Protein AF-A0A8J5Q2A0-F1 (afdb_monomer)

Secondary structure (DSSP, 8-state):
-PPEEEEEEE---EEEE-TT--EEEEEEEEEEEEEEE-S--SSTT-EEEEE--S-EETTEE--GGGTT---EEEEE--SS----B--SS--EEEEEEEEES---SS-SGGGEEEEEEEE-PPB------S-HHHHHHHHHHHHHHHHHEESEE-S-SSSS-----HHHHHHHHHHHHHHB--HHHHHHHTTHHHH-

Radius of gyration: 18.2 Å; Cα contacts (8 Å, |Δi|>4): 380; chains: 1; bounding box: 47×37×44 Å

pLDDT: mean 93.4, std 7.62, range [51.47, 98.75]

Foldseek 3Di:
DFAKDQDDKAFFPDWAQAPVRWTKTFSVDFAKFWKKFQWQQDAAFQKKKKAFAADADNRHGDCVVQPPDRRMDMDGGRRDGPRMDIDDPDMAGHRMITIPRRPGPDDPSVGMIGGHIARPWAFPDADDDPDVVVNVVLVNLLRQQRQQRHLARAPGNHHPGSDNDVVVCVVCVVVSVNTTPCPVVVVVNVVVVVVD

Mean predicted aligned error: 4.2 Å

Solvent-accessible surface area (backbone atoms only — not comparable to full-atom values): 10928 Å² total; per-residue (Å²): 91,58,60,66,39,81,73,50,74,45,62,52,74,47,81,43,73,27,89,86,71,43,46,31,38,33,44,87,47,70,45,22,22,46,62,31,34,62,38,63,72,54,52,58,71,43,49,39,38,40,36,44,26,62,50,67,54,96,61,35,86,44,56,73,84,21,67,87,37,75,54,63,49,77,47,66,34,79,52,56,90,48,61,51,48,65,76,90,88,68,67,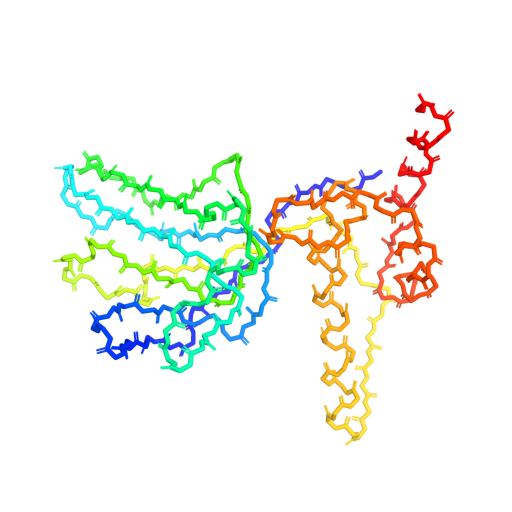36,24,24,21,33,36,36,52,44,64,82,84,50,91,68,62,62,67,86,34,41,32,39,36,34,37,22,36,67,58,53,70,59,62,87,79,83,65,94,51,64,66,59,40,50,50,51,54,50,52,52,44,54,48,45,36,19,35,55,93,44,55,29,76,42,51,48,39,78,64,56,41,67,45,66,66,58,46,67,71,41,46,78,57,46,62,60,47,23,57,45,62,52,44,52,60,52,55,61,50,53,78,74,75,107

Nearest PDB structures (foldseek):
  6gsz-assembly1_A  TM=9.741E-01  e=6.931E-21  Aspergillus terreus
  3w5n-assembly1_A  TM=9.576E-01  e=5.020E-17  Streptomyces avermitilis MA-4680 = NBRC 14893
  6i60-assembly1_A  TM=9.385E-01  e=2.178E-17  Dictyoglomus thermophilum H-6-12
  6i60-assembly2_B  TM=9.144E-01  e=1.616E-17  Dictyoglomus thermophilum H-6-12
  2qqk-assembly1_A  TM=4.924E-01  e=1.467E-01  Homo sapiens

InterPro domains:
  IPR008902 Alpha-L-rhamnosidase, concanavalin-like domain [PF05592] (17-117)
  IPR016007 Alpha-L-rhamnosidase [PTHR33307] (1-192)
  IPR035396 Alpha-L-rhamnosidase, six-hairpin glycosidase domain [PF17389] (124-192)

Organism: NCBI:txid96318

Structure (mmCIF, N/CA/C/O backbone):
data_AF-A0A8J5Q2A0-F1
#
_entry.id   AF-A0A8J5Q2A0-F1
#
loop_
_atom_site.group_PDB
_atom_site.id
_atom_site.type_symbol
_atom_site.label_atom_id
_atom_site.label_alt_id
_atom_site.label_comp_id
_atom_site.label_asym_id
_atom_site.label_entity_id
_atom_site.label_seq_id
_atom_site.pdbx_PDB_ins_code
_atom_site.Cartn_x
_atom_site.Cartn_y
_atom_site.Cartn_z
_atom_site.occupancy
_atom_site.B_iso_or_equiv
_atom_site.auth_seq_id
_atom_site.auth_comp_id
_atom_site.auth_asym_id
_atom_site.auth_atom_id
_atom_site.pdbx_PDB_model_num
ATOM 1 N N . MET A 1 1 ? 9.487 13.342 -15.793 1.00 82.19 1 MET A N 1
ATOM 2 C CA . MET A 1 1 ? 8.960 12.408 -14.794 1.00 82.19 1 MET A CA 1
ATOM 3 C C . MET A 1 1 ? 7.502 12.719 -14.513 1.00 82.19 1 MET A C 1
ATOM 5 O O . MET A 1 1 ? 7.153 13.863 -14.235 1.00 82.19 1 MET A O 1
ATOM 9 N N . GLU A 1 2 ? 6.666 11.701 -14.622 1.00 88.12 2 GLU A N 1
ATOM 10 C CA . GLU A 1 2 ? 5.256 11.688 -14.255 1.00 88.12 2 GLU A CA 1
ATOM 11 C C . GLU A 1 2 ? 5.148 11.799 -12.725 1.00 88.12 2 GLU A C 1
ATOM 13 O O . GLU A 1 2 ? 5.934 11.161 -12.025 1.00 88.12 2 GLU A O 1
ATOM 18 N N . PRO A 1 3 ? 4.233 12.599 -12.157 1.00 94.69 3 PRO A N 1
ATOM 19 C CA . PRO A 1 3 ? 4.116 12.720 -10.707 1.00 94.69 3 PRO A CA 1
ATOM 20 C C . PRO A 1 3 ? 3.569 11.433 -10.081 1.00 94.69 3 PRO A C 1
ATOM 22 O O . PRO A 1 3 ? 2.850 10.667 -10.724 1.00 94.69 3 PRO A O 1
ATOM 25 N N . VAL A 1 4 ? 3.848 11.230 -8.793 1.00 97.06 4 VAL A N 1
ATOM 26 C CA . VAL A 1 4 ? 3.128 10.229 -7.998 1.00 97.06 4 VAL A CA 1
ATOM 27 C C . VAL A 1 4 ? 1.677 10.675 -7.835 1.00 97.06 4 VAL A C 1
ATOM 29 O O . VAL A 1 4 ? 1.411 11.825 -7.477 1.00 97.06 4 VAL A O 1
ATOM 32 N N . ARG A 1 5 ? 0.735 9.766 -8.093 1.00 97.62 5 ARG A N 1
ATOM 33 C CA . ARG A 1 5 ? -0.706 10.007 -7.955 1.00 97.62 5 ARG A CA 1
ATOM 34 C C . ARG A 1 5 ? -1.392 8.841 -7.243 1.00 97.62 5 ARG A C 1
ATOM 36 O O . ARG A 1 5 ? -0.862 7.733 -7.272 1.00 97.62 5 ARG A O 1
ATOM 43 N N . PRO A 1 6 ? -2.566 9.062 -6.630 1.00 97.56 6 PRO A N 1
ATOM 44 C CA . PRO A 1 6 ? -3.493 7.983 -6.317 1.00 97.56 6 PRO A CA 1
ATOM 45 C C . PRO A 1 6 ? -4.093 7.461 -7.631 1.00 97.56 6 PRO A C 1
ATOM 47 O O . PRO A 1 6 ? -4.821 8.180 -8.313 1.00 97.56 6 PRO A O 1
ATOM 50 N N . ILE A 1 7 ? -3.737 6.235 -8.002 1.00 97.56 7 ILE A N 1
ATOM 51 C CA . ILE A 1 7 ? -4.021 5.645 -9.318 1.00 97.56 7 ILE A CA 1
ATOM 52 C C . ILE A 1 7 ? -5.335 4.870 -9.310 1.00 97.56 7 ILE A C 1
ATOM 54 O O . ILE A 1 7 ? -6.154 5.020 -10.211 1.00 97.56 7 ILE A O 1
ATOM 58 N N . GLU A 1 8 ? -5.552 4.045 -8.288 1.00 97.44 8 GLU A N 1
ATOM 59 C CA . GLU A 1 8 ? -6.770 3.248 -8.148 1.00 97.44 8 GLU A CA 1
ATOM 60 C C . GLU A 1 8 ? -7.093 2.973 -6.678 1.00 97.44 8 GLU A C 1
ATOM 62 O O . GLU A 1 8 ? -6.250 3.131 -5.792 1.00 97.44 8 GLU A O 1
ATOM 67 N N . THR A 1 9 ? -8.328 2.550 -6.422 1.00 98.31 9 THR A N 1
ATOM 68 C CA . THR A 1 9 ? -8.796 2.128 -5.100 1.00 98.31 9 THR A CA 1
ATOM 69 C C . THR A 1 9 ? -9.117 0.641 -5.112 1.00 98.31 9 THR A C 1
ATOM 71 O O . THR A 1 9 ? -9.780 0.169 -6.033 1.00 98.31 9 THR A O 1
ATOM 74 N N . ILE A 1 10 ? -8.693 -0.080 -4.076 1.00 98.44 10 ILE A N 1
ATOM 75 C CA . ILE A 1 10 ? -8.980 -1.503 -3.887 1.00 98.44 10 ILE A CA 1
ATOM 76 C C . ILE A 1 10 ? -9.884 -1.666 -2.668 1.00 98.44 10 ILE A C 1
ATOM 78 O O . ILE A 1 10 ? -9.510 -1.313 -1.544 1.00 98.44 10 ILE A O 1
ATOM 82 N N . ASP A 1 11 ? -11.069 -2.222 -2.905 1.00 98.31 11 ASP A N 1
ATOM 83 C CA . ASP A 1 11 ? -11.969 -2.651 -1.844 1.00 98.31 11 ASP A CA 1
ATOM 84 C C . ASP A 1 11 ? -11.446 -3.930 -1.175 1.00 98.31 11 ASP A C 1
ATOM 86 O O . ASP A 1 11 ? -10.833 -4.780 -1.831 1.00 98.31 11 ASP A O 1
ATOM 90 N N . PRO A 1 12 ? -11.661 -4.087 0.137 1.00 98.06 12 PRO A N 1
ATOM 91 C CA . PRO A 1 12 ? -11.201 -5.265 0.848 1.00 98.06 12 PRO A CA 1
ATOM 92 C C . PRO A 1 12 ? -11.958 -6.522 0.412 1.00 98.06 12 PRO A C 1
ATOM 94 O O . PRO A 1 12 ? -13.156 -6.486 0.140 1.00 98.06 12 PRO A O 1
ATOM 97 N N . VAL A 1 13 ? -11.262 -7.661 0.390 1.00 98.12 13 VAL A N 1
ATOM 98 C CA . VAL A 1 13 ? -11.843 -8.940 -0.050 1.00 98.12 13 VAL A CA 1
ATOM 99 C C . VAL A 1 13 ? -12.379 -9.774 1.110 1.00 98.12 13 VAL A C 1
ATOM 101 O O . VAL A 1 13 ? -13.286 -10.579 0.913 1.00 98.12 13 VAL A O 1
ATOM 104 N N . GLN A 1 14 ? -11.831 -9.604 2.317 1.00 97.50 14 GLN A N 1
ATOM 105 C CA . GLN A 1 14 ? -12.302 -10.300 3.517 1.00 97.50 14 GLN A CA 1
ATOM 106 C C . GLN A 1 14 ? -11.851 -9.612 4.811 1.00 97.50 14 GLN A C 1
ATOM 108 O O . GLN A 1 14 ? -10.813 -8.944 4.857 1.00 97.50 14 GLN A O 1
ATOM 113 N N . LEU A 1 15 ? -12.612 -9.859 5.881 1.00 97.94 15 LEU A N 1
ATOM 114 C CA . LEU A 1 15 ? -12.218 -9.584 7.259 1.00 97.94 15 LEU A CA 1
ATOM 115 C C . LEU A 1 15 ? -11.739 -10.880 7.919 1.00 97.94 15 LEU A C 1
ATOM 117 O O . LEU A 1 15 ? -12.467 -11.869 7.969 1.00 97.94 15 LEU A O 1
ATOM 121 N N . ILE A 1 16 ? -10.527 -10.855 8.456 1.00 97.94 16 ILE A N 1
ATOM 122 C CA . ILE A 1 16 ? -9.895 -11.955 9.179 1.00 97.94 16 ILE A CA 1
ATOM 123 C C . ILE A 1 16 ? -9.907 -11.620 10.670 1.00 97.94 16 ILE A C 1
ATOM 125 O O . ILE A 1 16 ? -9.573 -10.504 11.076 1.00 97.94 16 ILE A O 1
ATOM 129 N N . THR A 1 17 ? -10.262 -12.601 11.496 1.00 97.56 17 THR A N 1
ATOM 130 C CA . THR A 1 17 ? -10.004 -12.565 12.938 1.00 97.56 17 THR A CA 1
ATOM 131 C C . THR A 1 17 ? -8.762 -13.398 13.225 1.00 97.56 17 THR A C 1
ATOM 133 O O . THR A 1 17 ? -8.752 -14.597 12.950 1.00 97.56 17 THR A O 1
ATOM 136 N N . THR A 1 18 ? -7.703 -12.765 13.732 1.00 97.69 18 THR A N 1
ATOM 137 C CA . THR A 1 18 ? -6.449 -13.461 14.060 1.00 97.69 18 THR A CA 1
ATOM 138 C C . THR A 1 18 ? -6.617 -14.353 15.298 1.00 97.69 18 THR A C 1
ATOM 140 O O . THR A 1 18 ? -7.564 -14.156 16.070 1.00 97.69 18 THR A O 1
ATOM 143 N N . PRO A 1 19 ? -5.702 -15.309 15.550 1.00 97.75 19 PRO A N 1
ATOM 144 C CA . PRO A 1 19 ? -5.702 -16.100 16.786 1.00 97.75 19 PRO A CA 1
ATO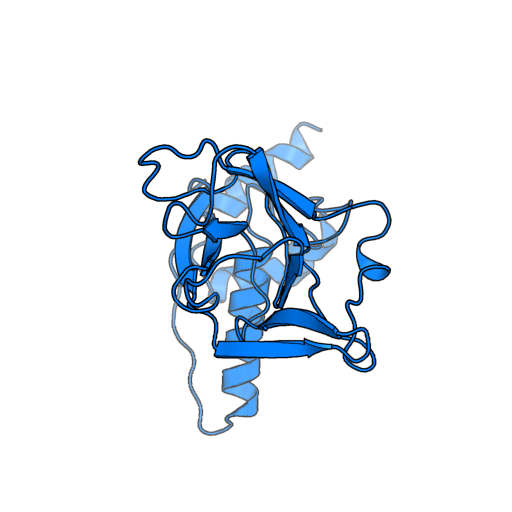M 145 C C . PRO A 1 19 ? -5.712 -15.257 18.075 1.00 97.75 19 PRO A C 1
ATOM 147 O O . PRO A 1 19 ? -6.350 -15.632 19.058 1.00 97.75 19 PRO A O 1
ATOM 150 N N . SER A 1 20 ? -5.069 -14.089 18.063 1.00 96.50 20 SER A N 1
ATOM 151 C CA . SER A 1 20 ? -5.065 -13.093 19.144 1.00 96.50 20 SER A CA 1
ATOM 152 C C . SER A 1 20 ? -6.288 -12.162 19.149 1.00 96.50 20 SER A C 1
ATOM 154 O O . SER A 1 20 ? -6.304 -11.150 19.856 1.00 96.50 20 SER A O 1
ATOM 156 N N . ASN A 1 21 ? -7.338 -12.519 18.401 1.00 96.44 21 ASN A N 1
ATOM 157 C CA . ASN A 1 21 ? -8.614 -11.812 18.298 1.00 96.44 21 ASN A CA 1
ATOM 158 C C . ASN A 1 21 ? -8.483 -10.378 17.749 1.00 96.44 21 ASN A C 1
ATOM 160 O O . ASN A 1 21 ? -9.205 -9.466 18.165 1.00 96.44 21 ASN A O 1
ATOM 164 N N . LYS A 1 22 ? -7.546 -10.161 16.819 1.00 96.81 22 LYS A N 1
ATOM 165 C CA . LYS A 1 22 ? -7.395 -8.893 16.092 1.00 96.81 22 LYS A CA 1
ATOM 166 C C . LYS A 1 22 ? -8.188 -8.906 14.795 1.00 96.81 22 LYS A C 1
ATOM 168 O O . LYS A 1 22 ? -8.345 -9.948 14.166 1.00 96.81 22 LYS A O 1
ATOM 173 N N . LYS A 1 23 ? -8.685 -7.733 14.396 1.00 97.19 23 LYS A N 1
ATOM 174 C CA . LYS A 1 23 ? -9.374 -7.522 13.118 1.00 97.19 23 LYS A CA 1
ATOM 175 C C . LYS A 1 23 ? -8.344 -7.164 12.053 1.00 97.19 23 LYS A C 1
ATOM 177 O O . LYS A 1 23 ? -7.667 -6.146 12.180 1.00 97.19 23 LYS A O 1
ATOM 182 N N . VAL A 1 24 ? -8.236 -7.986 11.016 1.00 98.44 24 VAL A N 1
ATOM 183 C CA . VAL A 1 24 ? -7.311 -7.781 9.899 1.00 98.44 24 VAL A CA 1
ATOM 184 C C . VAL A 1 24 ? -8.086 -7.780 8.594 1.00 98.44 24 VAL A C 1
ATOM 186 O O . VAL A 1 24 ? -8.749 -8.750 8.247 1.00 98.44 24 VAL A O 1
ATOM 189 N N . VAL A 1 25 ? -7.988 -6.685 7.861 1.00 98.56 25 VAL A N 1
ATOM 190 C CA . VAL A 1 25 ? -8.555 -6.533 6.526 1.00 98.56 25 VAL A CA 1
ATOM 191 C C . VAL A 1 25 ? -7.550 -7.066 5.508 1.00 98.56 25 VAL A C 1
ATOM 193 O O . VAL A 1 25 ? -6.383 -6.685 5.553 1.00 98.56 25 VAL A O 1
ATOM 196 N N . ASP A 1 26 ? -7.978 -7.947 4.605 1.00 98.69 26 ASP A N 1
ATOM 197 C CA . ASP A 1 26 ? -7.181 -8.413 3.460 1.00 98.69 26 ASP A CA 1
ATOM 198 C C . ASP A 1 26 ? -7.678 -7.715 2.190 1.00 98.69 26 ASP A C 1
ATOM 200 O O . ASP A 1 26 ? -8.865 -7.789 1.869 1.00 98.69 26 ASP A O 1
ATOM 204 N N . PHE A 1 27 ? -6.780 -7.056 1.455 1.00 98.62 27 PHE A N 1
ATOM 205 C CA . PHE A 1 27 ? -7.092 -6.415 0.169 1.00 98.62 27 PHE A CA 1
ATOM 206 C C . PHE A 1 27 ? -6.886 -7.347 -1.035 1.00 98.62 27 PHE A C 1
ATOM 208 O O . PHE A 1 27 ? -7.110 -6.958 -2.176 1.00 98.62 27 PHE A O 1
ATOM 215 N N . GLY A 1 28 ? -6.423 -8.581 -0.818 1.00 98.06 28 GLY A N 1
ATOM 216 C CA . GLY A 1 28 ? -6.208 -9.585 -1.865 1.00 98.06 28 GLY A CA 1
ATOM 217 C C . GLY A 1 28 ? -4.961 -9.359 -2.730 1.00 98.06 28 GLY A C 1
ATOM 218 O O . GLY A 1 28 ? -4.529 -10.282 -3.421 1.00 98.06 28 GLY A O 1
ATOM 219 N N . GLN A 1 29 ? -4.340 -8.180 -2.650 1.00 98.31 29 GLN A N 1
ATOM 220 C CA . GLN A 1 29 ? -3.166 -7.776 -3.421 1.00 98.31 29 GLN A CA 1
ATOM 221 C C . GLN A 1 29 ? -2.147 -7.087 -2.507 1.00 98.31 29 GLN A C 1
ATOM 223 O O . GLN A 1 29 ? -2.514 -6.216 -1.725 1.00 98.31 29 GLN A O 1
ATOM 228 N N . ASN A 1 30 ? -0.865 -7.457 -2.621 1.00 98.50 30 ASN A N 1
ATOM 229 C CA . ASN A 1 30 ? 0.213 -6.665 -2.021 1.00 98.50 30 ASN A CA 1
ATOM 230 C C . ASN A 1 30 ? 0.434 -5.419 -2.884 1.00 98.50 30 ASN A C 1
ATOM 232 O O . ASN A 1 30 ? 0.769 -5.542 -4.066 1.00 98.50 30 ASN A O 1
ATOM 236 N N . LEU A 1 31 ? 0.182 -4.248 -2.318 1.00 98.62 31 LEU A N 1
ATOM 237 C CA . LEU A 1 31 ? 0.120 -2.965 -3.006 1.00 98.62 31 LEU A CA 1
ATOM 238 C C . LEU A 1 31 ? 0.979 -1.926 -2.286 1.00 98.62 31 LEU A C 1
ATOM 240 O O . LEU A 1 31 ? 1.465 -2.161 -1.182 1.00 98.62 31 LEU A O 1
ATOM 244 N N . VAL A 1 32 ? 1.149 -0.766 -2.917 1.00 98.75 32 VAL A N 1
ATOM 245 C CA . VAL A 1 32 ? 1.857 0.375 -2.333 1.00 98.75 32 VAL A CA 1
ATOM 246 C C . VAL A 1 32 ? 0.953 1.591 -2.355 1.00 98.75 32 VAL A C 1
ATOM 248 O O . VAL A 1 32 ? 0.339 1.892 -3.378 1.00 98.75 32 VAL A O 1
ATOM 251 N N . GLY A 1 33 ? 0.862 2.272 -1.219 1.00 98.56 33 GLY A N 1
ATOM 252 C CA . GLY A 1 33 ? 0.012 3.438 -1.035 1.00 98.56 33 GLY A CA 1
ATOM 253 C C . GLY A 1 33 ? -0.443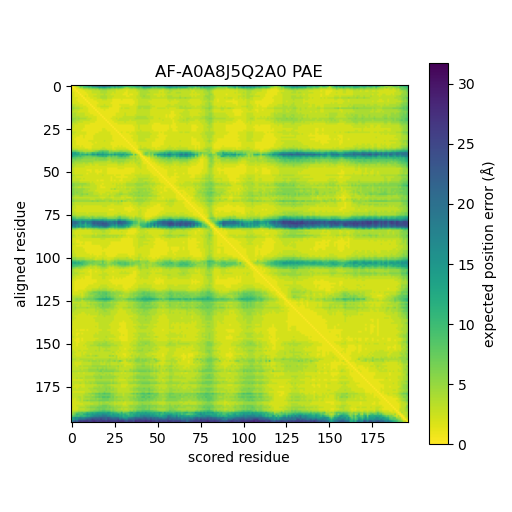 3.545 0.410 1.00 98.56 33 GLY A C 1
ATOM 254 O O . GLY A 1 33 ? 0.375 3.417 1.316 1.00 98.56 33 GLY A O 1
ATOM 255 N N . TYR A 1 34 ? -1.724 3.784 0.649 1.00 98.75 34 TYR A N 1
ATOM 256 C CA . TYR A 1 34 ? -2.249 3.960 2.003 1.00 98.75 34 TYR A CA 1
ATOM 257 C C . TYR A 1 34 ? -3.691 3.482 2.120 1.00 98.75 34 TYR A C 1
ATOM 259 O O . TYR A 1 34 ? -4.356 3.187 1.129 1.00 98.75 34 TYR A O 1
ATOM 267 N N . VAL A 1 35 ? -4.187 3.410 3.349 1.00 98.44 35 VAL A N 1
ATOM 268 C CA . VAL A 1 35 ? -5.596 3.136 3.623 1.00 98.44 35 VAL A CA 1
ATOM 269 C C . VAL A 1 35 ? -6.382 4.446 3.700 1.00 98.44 35 VAL A C 1
ATOM 271 O O . VAL A 1 35 ? -5.957 5.398 4.351 1.00 98.44 35 VAL A O 1
ATOM 274 N N . ARG A 1 36 ? -7.559 4.471 3.066 1.00 97.25 36 ARG A N 1
ATOM 275 C CA . ARG A 1 36 ? -8.581 5.509 3.240 1.00 97.25 36 ARG A CA 1
ATOM 276 C C . ARG A 1 36 ? -9.746 4.953 4.051 1.00 97.25 36 ARG A C 1
ATOM 278 O O . ARG A 1 36 ? -10.314 3.912 3.716 1.00 97.25 36 ARG A O 1
ATOM 285 N N . LEU A 1 37 ? -10.152 5.710 5.060 1.00 94.31 37 LEU A N 1
ATOM 286 C CA . LEU A 1 37 ? -11.427 5.551 5.747 1.00 94.31 37 LEU A CA 1
ATOM 287 C C . LEU A 1 37 ? -12.483 6.355 4.979 1.00 94.31 37 LEU A C 1
ATOM 289 O O . LEU A 1 37 ? -12.340 7.562 4.798 1.00 94.31 37 LEU A O 1
ATOM 293 N N . LYS A 1 38 ? -13.521 5.687 4.472 1.00 90.38 38 LYS A N 1
ATOM 294 C CA . LYS A 1 38 ? -14.486 6.237 3.497 1.00 90.38 38 LYS A CA 1
ATOM 295 C C . LYS A 1 38 ? -15.523 7.200 4.087 1.00 90.38 38 LYS A C 1
ATOM 297 O O . LYS A 1 38 ? -16.367 7.675 3.337 1.00 90.38 38 LYS A O 1
ATOM 302 N N . ARG A 1 39 ? -15.543 7.371 5.407 1.00 83.12 39 ARG A N 1
ATOM 303 C CA . ARG A 1 39 ? -16.529 8.153 6.169 1.00 83.12 39 ARG A CA 1
ATOM 304 C C . ARG A 1 39 ? -15.971 8.503 7.538 1.00 83.12 39 ARG A C 1
ATOM 306 O O . ARG A 1 39 ? -14.948 7.939 7.920 1.00 83.12 39 ARG A O 1
ATOM 313 N N . ASP A 1 40 ? -16.640 9.398 8.259 1.00 76.88 40 ASP A N 1
ATOM 314 C CA . ASP A 1 40 ? -16.443 9.490 9.703 1.00 76.88 40 ASP A CA 1
ATOM 315 C C . ASP A 1 40 ? -16.903 8.169 10.312 1.00 76.88 40 ASP A C 1
ATOM 317 O O . ASP A 1 40 ? -17.966 7.632 9.975 1.00 76.88 40 ASP A O 1
ATOM 321 N N . ILE A 1 41 ? -16.035 7.603 11.129 1.00 77.44 41 ILE A N 1
ATOM 322 C CA . ILE A 1 41 ? -16.171 6.237 11.598 1.00 77.44 41 ILE A CA 1
ATOM 323 C C . ILE A 1 41 ? -16.558 6.178 13.063 1.00 77.44 41 ILE A C 1
ATOM 325 O O . ILE A 1 41 ? -16.955 5.095 13.463 1.00 77.44 41 ILE A O 1
ATOM 329 N N . GLY A 1 42 ? -16.509 7.269 13.841 1.00 79.25 42 GLY A N 1
ATOM 330 C CA . GLY A 1 42 ? -16.723 7.211 15.291 1.00 79.25 42 GLY A CA 1
ATOM 331 C C . GLY A 1 42 ? -17.063 8.542 15.961 1.00 79.25 42 GLY A C 1
ATOM 332 O O . GLY A 1 42 ? -17.321 9.555 15.321 1.00 79.25 42 GLY A O 1
ATOM 333 N N . GLN A 1 43 ? -17.110 8.531 17.291 1.00 85.06 43 GLN A N 1
ATOM 334 C CA . GLN A 1 43 ? -17.342 9.733 18.085 1.00 85.06 43 GLN A CA 1
ATOM 335 C C . GLN A 1 43 ? -16.044 10.511 18.279 1.00 85.06 43 GLN A C 1
ATOM 337 O O . GLN A 1 43 ? -14.947 9.960 18.241 1.00 85.06 43 GLN A O 1
ATOM 342 N N . LYS A 1 44 ? -16.162 11.812 18.561 1.00 88.06 44 LYS A N 1
ATOM 343 C CA . LYS A 1 44 ? -15.004 12.654 18.861 1.00 88.06 44 LYS A CA 1
ATOM 344 C C . LYS A 1 44 ? -14.130 12.031 19.957 1.00 88.06 44 LYS A C 1
ATOM 346 O O . LYS A 1 44 ? -14.586 11.854 21.083 1.00 88.06 44 LYS A O 1
ATOM 351 N N . GLY A 1 45 ? -12.857 11.804 19.643 1.00 88.25 45 GLY A N 1
ATOM 352 C CA . GLY A 1 45 ? -11.871 11.213 20.547 1.00 88.25 45 GLY A CA 1
ATOM 353 C C . GLY A 1 45 ? -11.669 9.706 20.377 1.00 88.25 45 GLY A C 1
ATOM 354 O O . GLY A 1 45 ? -10.679 9.194 20.902 1.00 88.25 45 GLY A O 1
ATOM 355 N N . ASP A 1 46 ? -12.527 9.011 19.623 1.00 88.81 46 ASP A N 1
ATOM 356 C CA . ASP A 1 46 ? -12.287 7.615 19.258 1.00 88.81 46 ASP A CA 1
ATOM 357 C C . ASP A 1 46 ? -11.008 7.515 18.425 1.00 88.81 46 ASP A C 1
ATOM 359 O O . ASP A 1 46 ? -10.797 8.279 17.479 1.00 88.81 46 ASP A O 1
ATOM 363 N N . LYS A 1 47 ? -10.140 6.570 18.787 1.00 92.25 47 LYS A N 1
ATOM 364 C CA . LYS A 1 47 ? -8.849 6.363 18.134 1.00 92.25 47 LYS A CA 1
ATOM 365 C C . LYS A 1 47 ? -8.853 5.050 17.367 1.00 92.25 47 LYS A C 1
ATOM 367 O O . LYS A 1 47 ? -9.051 3.993 17.962 1.00 92.25 47 LYS A O 1
ATOM 372 N N . VAL A 1 48 ? -8.534 5.125 16.080 1.00 94.00 48 VAL A N 1
ATOM 373 C CA . VAL A 1 48 ? -8.285 3.967 15.222 1.00 94.00 48 VAL A CA 1
ATOM 374 C C . VAL A 1 48 ? -6.811 3.912 14.857 1.00 94.00 48 VAL A C 1
ATOM 376 O O . VAL A 1 48 ? -6.218 4.908 14.444 1.00 94.00 48 VAL A O 1
ATOM 379 N N . THR A 1 49 ? -6.219 2.731 15.014 1.00 97.25 49 THR A N 1
ATOM 380 C CA . THR A 1 49 ? -4.826 2.464 14.646 1.00 97.25 49 THR A CA 1
ATOM 381 C C . THR A 1 49 ? -4.795 1.445 13.515 1.00 97.25 49 THR A C 1
ATOM 383 O O . THR A 1 49 ? -5.367 0.359 13.638 1.00 97.25 49 THR A O 1
ATOM 386 N N . LEU A 1 50 ? -4.104 1.795 12.432 1.00 98.19 50 LEU A N 1
ATOM 387 C CA . LEU A 1 50 ? -3.971 1.009 11.209 1.00 98.19 50 LEU A CA 1
ATOM 388 C C . LEU A 1 50 ? -2.523 0.533 11.075 1.00 98.19 50 LEU A C 1
ATOM 390 O O . LEU A 1 50 ? -1.618 1.363 11.025 1.00 98.19 50 LEU A O 1
ATOM 394 N N . ARG A 1 51 ? -2.284 -0.783 11.019 1.00 98.50 51 ARG A N 1
ATOM 395 C CA . ARG A 1 51 ? -0.938 -1.363 10.814 1.00 98.50 51 ARG A CA 1
ATOM 396 C C . ARG A 1 51 ? -0.866 -2.170 9.528 1.00 98.50 51 ARG A C 1
ATOM 398 O O . ARG A 1 51 ? -1.751 -2.988 9.283 1.00 98.50 51 ARG A O 1
ATOM 405 N N . HIS A 1 52 ? 0.213 -2.000 8.768 1.00 98.56 52 HIS A N 1
ATOM 406 C CA . HIS A 1 52 ? 0.278 -2.396 7.358 1.00 98.56 52 HIS A CA 1
ATOM 407 C C . HIS A 1 52 ? 1.357 -3.463 7.067 1.00 98.56 52 HIS A C 1
ATOM 409 O O . HIS A 1 52 ? 2.451 -3.118 6.621 1.00 98.56 52 HIS A O 1
ATOM 415 N N . PRO A 1 53 ? 1.117 -4.768 7.307 1.00 97.62 53 PRO A N 1
ATOM 416 C CA . PRO A 1 53 ? 2.051 -5.817 6.891 1.00 97.62 53 PRO A CA 1
ATOM 417 C C . PRO A 1 53 ? 1.847 -6.267 5.429 1.00 97.62 53 PRO A C 1
ATOM 419 O O . PRO A 1 53 ? 0.748 -6.245 4.862 1.00 97.62 53 PRO A O 1
ATOM 422 N N . GLU A 1 54 ? 2.898 -6.839 4.847 1.00 98.00 54 GLU A N 1
ATOM 423 C CA . GLU A 1 54 ? 2.799 -7.550 3.566 1.00 98.00 54 GLU A CA 1
ATOM 424 C C . GLU A 1 54 ? 2.211 -8.960 3.707 1.00 98.00 54 GLU A C 1
ATOM 426 O O . GLU A 1 54 ? 1.537 -9.449 2.801 1.00 98.00 54 GLU A O 1
ATOM 431 N N . VAL A 1 55 ? 2.478 -9.637 4.829 1.00 97.31 55 VAL A N 1
ATOM 432 C CA . VAL A 1 55 ? 2.139 -11.053 5.028 1.00 97.31 55 VAL A CA 1
ATOM 433 C C . VAL A 1 55 ? 1.631 -11.329 6.440 1.00 97.31 55 VAL A C 1
ATOM 435 O O . VAL A 1 55 ? 1.960 -10.614 7.390 1.00 97.31 55 VAL A O 1
ATOM 438 N N . LEU A 1 56 ? 0.874 -12.416 6.569 1.00 97.19 56 LEU A N 1
ATOM 439 C CA . LEU A 1 56 ? 0.550 -13.032 7.851 1.00 97.19 56 LEU A CA 1
ATOM 440 C C . LEU A 1 56 ? 1.439 -14.267 8.066 1.00 97.19 56 LEU A C 1
ATOM 442 O O . LEU A 1 56 ? 1.736 -14.990 7.114 1.00 97.19 56 LEU A O 1
ATOM 446 N N . GLU A 1 57 ? 1.858 -14.510 9.303 1.00 96.25 57 GLU A N 1
ATOM 447 C CA . GLU A 1 57 ? 2.603 -15.702 9.732 1.00 96.25 57 GLU A CA 1
ATOM 448 C C . GLU A 1 57 ? 1.799 -16.357 10.856 1.00 96.25 57 GLU A C 1
ATOM 450 O O . GLU A 1 57 ? 1.427 -15.688 11.816 1.00 96.25 57 GLU A O 1
ATOM 455 N N . ASP A 1 58 ? 1.421 -17.625 10.679 1.00 95.31 58 ASP A N 1
ATOM 456 C CA . ASP A 1 58 ? 0.529 -18.355 11.596 1.00 95.31 58 ASP A CA 1
ATOM 457 C C . ASP A 1 58 ? -0.800 -17.629 11.907 1.00 95.31 58 ASP A C 1
ATOM 459 O O . ASP A 1 58 ? -1.375 -17.757 12.985 1.00 95.31 58 ASP A O 1
ATOM 463 N N . GLY A 1 59 ? -1.309 -16.863 10.934 1.00 93.56 59 GLY A N 1
ATOM 464 C CA . GLY A 1 59 ? -2.544 -16.081 11.063 1.00 93.56 59 GLY A CA 1
ATOM 465 C C . GLY A 1 59 ? -2.382 -14.742 11.792 1.00 93.56 59 GLY A C 1
ATOM 466 O O . GLY A 1 59 ? -3.376 -14.043 11.974 1.00 93.56 59 GLY A O 1
ATOM 467 N N . GLU A 1 60 ? -1.159 -14.367 12.171 1.00 96.50 60 GLU A N 1
ATOM 468 C CA . GLU A 1 60 ? -0.833 -13.112 12.852 1.00 96.50 60 GLU A CA 1
ATOM 469 C C . GLU A 1 60 ? -0.044 -12.145 11.962 1.00 96.50 60 GLU A C 1
ATOM 471 O O . GLU A 1 60 ? 0.564 -12.528 10.961 1.00 96.50 60 GLU A O 1
ATOM 476 N N . LEU A 1 61 ? -0.032 -10.867 12.347 1.00 95.38 61 LEU A N 1
ATOM 477 C CA . LEU A 1 61 ? 0.758 -9.823 11.695 1.00 95.38 61 LEU A CA 1
ATOM 478 C C . LEU A 1 61 ? 2.257 -10.161 11.677 1.00 95.38 61 LEU A C 1
ATOM 480 O O . LEU A 1 61 ? 2.891 -10.267 12.730 1.00 95.38 61 LEU A O 1
ATOM 484 N N . ARG A 1 62 ? 2.876 -10.173 10.492 1.00 95.25 62 ARG A N 1
ATOM 485 C CA . ARG A 1 62 ? 4.333 -10.299 10.373 1.00 95.25 62 ARG A CA 1
ATOM 486 C C . ARG A 1 62 ? 5.007 -8.946 10.131 1.00 95.25 62 ARG A C 1
ATOM 488 O O . ARG A 1 62 ? 5.274 -8.568 8.995 1.00 95.25 62 ARG A O 1
ATOM 495 N N . LEU A 1 63 ? 5.333 -8.235 11.212 1.00 92.56 63 LEU A N 1
ATOM 496 C CA . LEU A 1 63 ? 5.951 -6.897 11.142 1.00 92.56 63 LEU A CA 1
ATOM 497 C C . LEU A 1 63 ? 7.484 -6.903 11.204 1.00 92.56 63 LEU A C 1
ATOM 499 O O . LEU A 1 63 ? 8.117 -5.954 10.758 1.00 92.56 63 LEU A O 1
ATOM 503 N N . ARG A 1 64 ? 8.112 -7.980 11.701 1.00 93.19 64 ARG A N 1
ATOM 504 C CA . ARG A 1 64 ? 9.582 -8.076 11.822 1.00 93.19 64 ARG A CA 1
ATOM 505 C C . ARG A 1 64 ? 10.349 -7.708 10.531 1.00 93.19 64 ARG A C 1
ATOM 507 O O . ARG A 1 64 ? 11.382 -7.051 10.653 1.00 93.19 64 ARG A O 1
ATOM 514 N N . PRO A 1 65 ? 9.910 -8.100 9.314 1.00 94.44 65 PRO A N 1
ATOM 515 C CA . PRO A 1 65 ? 10.601 -7.730 8.074 1.00 94.44 65 PRO A CA 1
ATOM 516 C C . PRO A 1 65 ? 10.637 -6.223 7.773 1.00 94.44 65 PRO A C 1
ATOM 518 O O . PRO A 1 65 ? 11.477 -5.797 6.986 1.00 94.44 65 PRO A O 1
ATOM 521 N N . LEU A 1 66 ? 9.780 -5.416 8.412 1.00 92.69 66 LEU A N 1
ATOM 522 C CA . LEU A 1 66 ? 9.776 -3.954 8.279 1.00 92.69 66 LEU A CA 1
ATOM 523 C C . LEU A 1 66 ? 10.956 -3.280 9.007 1.00 92.69 66 LEU A C 1
ATOM 525 O O . LEU A 1 66 ? 11.188 -2.084 8.830 1.00 92.69 66 LEU A O 1
ATOM 529 N N . ARG A 1 67 ? 11.719 -4.050 9.800 1.00 95.81 67 ARG A N 1
ATOM 530 C CA . ARG A 1 67 ? 12.829 -3.596 10.653 1.00 95.81 67 ARG A CA 1
ATOM 531 C C . ARG A 1 67 ? 12.369 -2.482 11.602 1.00 95.81 67 ARG A C 1
ATOM 533 O O . ARG A 1 67 ? 11.557 -2.770 12.475 1.00 95.81 67 ARG A O 1
ATOM 540 N N . ILE A 1 68 ? 12.884 -1.255 11.476 1.00 94.75 68 ILE A N 1
ATOM 541 C CA . ILE A 1 68 ? 12.493 -0.126 12.343 1.00 94.75 68 ILE A CA 1
ATOM 542 C C . ILE A 1 68 ? 11.334 0.706 11.774 1.00 94.75 68 ILE A C 1
ATOM 544 O O . ILE A 1 68 ? 10.905 1.660 12.416 1.00 94.75 68 ILE A O 1
ATOM 548 N N . CYS A 1 69 ? 10.823 0.379 10.581 1.00 94.50 69 CYS A N 1
ATOM 549 C CA . CYS A 1 69 ? 9.643 1.045 10.039 1.00 94.50 69 CYS A CA 1
ATOM 550 C C . CYS A 1 69 ? 8.387 0.552 10.770 1.00 94.50 69 CYS A C 1
ATOM 552 O O . CYS A 1 69 ? 8.047 -0.628 10.706 1.00 94.50 69 CYS A O 1
ATOM 554 N N . GLU A 1 70 ? 7.686 1.460 11.451 1.00 96.31 70 GLU A N 1
ATOM 555 C CA . GLU A 1 70 ? 6.470 1.119 12.200 1.00 96.31 70 GLU A CA 1
ATOM 556 C C . GLU A 1 70 ? 5.266 0.822 11.294 1.00 96.31 70 GLU A C 1
ATOM 558 O O . GLU A 1 70 ? 4.370 0.082 11.703 1.00 96.31 70 GLU A O 1
ATOM 563 N N . ALA A 1 71 ? 5.227 1.416 10.092 1.00 97.38 71 ALA A N 1
ATOM 564 C CA . ALA A 1 71 ? 4.134 1.314 9.114 1.00 97.38 71 ALA A CA 1
ATOM 565 C C . ALA A 1 71 ? 2.731 1.411 9.751 1.00 97.38 71 ALA A C 1
ATOM 567 O O . ALA A 1 71 ? 1.829 0.613 9.467 1.00 97.38 71 ALA A O 1
ATOM 568 N N . THR A 1 72 ? 2.578 2.362 10.675 1.00 98.44 72 THR A N 1
ATOM 569 C CA . THR A 1 72 ? 1.388 2.535 11.506 1.00 98.44 72 THR A CA 1
ATOM 570 C C . THR A 1 72 ? 0.830 3.938 11.329 1.00 98.44 72 THR A C 1
ATOM 572 O O . THR A 1 72 ? 1.561 4.911 11.497 1.00 98.44 72 THR A O 1
ATOM 575 N N . ASP A 1 73 ? -0.470 4.025 11.057 1.00 98.25 73 ASP A N 1
ATOM 576 C CA . ASP A 1 73 ? -1.198 5.289 11.039 1.00 98.25 73 ASP A CA 1
ATOM 577 C C . ASP A 1 73 ? -2.196 5.333 12.196 1.00 98.25 73 ASP A C 1
ATOM 579 O O . ASP A 1 73 ? -2.823 4.329 12.548 1.00 98.25 73 ASP A O 1
ATOM 583 N N . GLU A 1 74 ? -2.355 6.511 12.791 1.00 96.12 74 GLU A N 1
ATOM 584 C CA . GLU A 1 74 ? -3.296 6.740 13.880 1.00 96.12 74 GLU A CA 1
ATOM 585 C C . GLU A 1 74 ? -4.250 7.869 13.510 1.00 96.12 74 GLU A C 1
ATOM 587 O O . GLU A 1 74 ? -3.832 8.990 13.219 1.00 96.12 74 GLU A O 1
ATOM 592 N N . TYR A 1 75 ? -5.543 7.568 13.554 1.00 92.62 75 TYR A N 1
ATOM 593 C CA . TYR A 1 75 ? -6.606 8.533 13.333 1.00 92.62 75 TYR A CA 1
ATOM 594 C C . TYR A 1 75 ? -7.398 8.725 14.623 1.00 92.62 75 TYR A C 1
ATOM 596 O O . TYR A 1 75 ? -7.825 7.756 15.250 1.00 92.62 75 TYR A O 1
ATOM 604 N N . VAL A 1 76 ? -7.585 9.983 15.018 1.00 91.25 76 VAL A N 1
ATOM 605 C CA . VAL A 1 76 ? -8.465 10.367 16.124 1.00 91.25 76 VAL A CA 1
ATOM 606 C C . VAL A 1 76 ? -9.669 11.069 15.519 1.00 91.25 76 VAL A C 1
ATOM 608 O O . VAL A 1 76 ? -9.517 12.120 14.893 1.00 91.25 76 VAL A O 1
ATOM 611 N N . CYS A 1 77 ? -10.848 10.487 15.705 1.00 86.69 77 CYS A N 1
ATOM 612 C CA . CYS A 1 77 ? -12.094 11.011 15.169 1.00 86.69 77 CYS A CA 1
ATOM 613 C C . CYS A 1 77 ? -12.368 12.388 15.785 1.00 86.69 77 CYS A C 1
ATOM 615 O O . CYS A 1 77 ? -12.221 12.592 16.996 1.00 86.69 77 CYS A O 1
ATOM 617 N N . ASP A 1 78 ? -12.777 13.350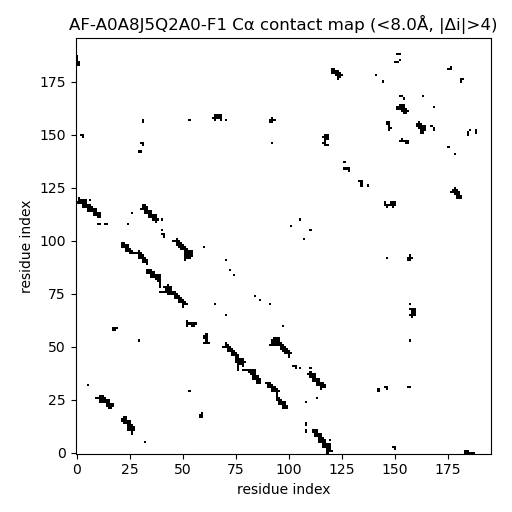 14.967 1.00 81.19 78 ASP A N 1
ATOM 618 C CA . ASP A 1 78 ? -13.151 14.687 15.431 1.00 81.19 78 ASP A CA 1
ATOM 619 C C . ASP A 1 78 ? -14.645 14.785 15.793 1.00 81.19 78 ASP A C 1
ATOM 621 O O . ASP A 1 78 ? -15.065 15.785 16.386 1.00 81.19 78 ASP A O 1
ATOM 625 N N . GLY A 1 79 ? -15.415 13.723 15.506 1.00 73.06 79 GLY A N 1
ATOM 626 C CA . GLY A 1 79 ? -16.868 13.630 15.673 1.00 73.06 79 GLY A CA 1
ATOM 627 C C . GLY A 1 79 ? -17.636 14.609 14.787 1.00 73.06 79 GLY A C 1
ATOM 628 O O . GLY A 1 79 ? -18.757 14.997 15.128 1.00 73.06 79 GLY A O 1
ATOM 629 N N . GLY A 1 80 ? -16.992 15.099 13.726 1.00 68.00 80 GLY A N 1
ATOM 630 C CA . GLY A 1 80 ? -17.541 16.022 12.748 1.00 68.00 80 GLY A CA 1
ATOM 631 C C . GLY A 1 80 ? -17.886 15.330 11.431 1.00 68.00 80 GLY A C 1
ATOM 632 O O . GLY A 1 80 ? -17.585 14.172 11.192 1.00 68.00 80 GLY A O 1
ATOM 633 N N . ALA A 1 81 ? -18.501 16.074 10.513 1.00 57.59 81 ALA A N 1
ATOM 634 C CA . ALA A 1 81 ? -18.947 15.569 9.212 1.00 57.59 81 ALA A CA 1
ATOM 635 C C . ALA A 1 81 ? -17.806 15.265 8.210 1.00 57.59 81 ALA A C 1
ATOM 637 O O . ALA A 1 81 ? -18.014 15.393 7.000 1.00 57.59 81 ALA A O 1
ATOM 638 N N . ALA A 1 82 ? -16.596 14.922 8.670 1.00 61.06 82 ALA A N 1
ATOM 639 C CA . ALA A 1 82 ? -15.492 14.556 7.792 1.00 61.06 82 ALA A CA 1
ATOM 640 C C . ALA A 1 82 ? -15.893 13.318 6.979 1.00 61.06 82 ALA A C 1
ATOM 642 O O . ALA A 1 82 ? -15.982 12.206 7.487 1.00 61.06 82 ALA A O 1
ATOM 643 N N . ALA A 1 83 ? -16.169 13.518 5.692 1.00 71.25 83 ALA A N 1
ATOM 644 C CA . ALA A 1 83 ? -16.683 12.459 4.834 1.00 71.25 83 ALA A CA 1
ATOM 645 C C . ALA A 1 83 ? -15.650 11.361 4.537 1.00 71.25 83 ALA A C 1
ATOM 647 O O . ALA A 1 83 ? -16.033 10.351 3.971 1.00 71.25 83 ALA A O 1
ATOM 648 N N . SER A 1 84 ? -14.368 11.537 4.871 1.00 87.69 84 SER A N 1
ATOM 649 C CA . SER A 1 84 ? -13.321 10.516 4.734 1.00 87.69 84 SER A CA 1
ATOM 650 C C . SER A 1 84 ? -12.014 10.969 5.387 1.00 87.69 84 SER A C 1
ATOM 652 O O . SER A 1 84 ? -11.743 12.170 5.432 1.00 87.69 84 SER A O 1
ATOM 654 N N . TRP A 1 85 ? -11.166 10.023 5.792 1.00 92.56 85 TRP A N 1
ATOM 655 C CA . TRP A 1 85 ? -9.790 10.277 6.234 1.00 92.56 85 TRP A CA 1
ATOM 656 C C . TRP A 1 85 ? -8.786 9.463 5.407 1.00 92.56 85 TRP A C 1
ATOM 658 O O . TRP A 1 85 ? -9.034 8.300 5.089 1.00 92.56 85 TRP A O 1
ATOM 668 N N . GLU A 1 86 ? -7.643 10.068 5.087 1.00 95.44 86 GLU A N 1
ATOM 669 C CA . GLU A 1 86 ? -6.474 9.418 4.486 1.00 95.44 86 GLU A CA 1
ATOM 670 C C . GLU A 1 86 ? -5.183 10.147 4.907 1.00 95.44 86 GLU A C 1
ATOM 672 O O . GLU A 1 86 ? -5.225 11.356 5.168 1.00 95.44 86 GLU A O 1
ATOM 677 N N . PRO A 1 87 ? -4.030 9.460 4.986 1.00 96.62 87 PRO A N 1
ATOM 678 C CA . PRO A 1 87 ? -2.765 10.114 5.289 1.00 96.62 87 PRO A CA 1
ATOM 679 C C . PRO A 1 87 ? -2.244 10.924 4.094 1.00 96.62 87 PRO A C 1
ATOM 681 O O . PRO A 1 87 ? -2.328 10.503 2.945 1.00 96.62 87 PRO A O 1
ATOM 684 N N . SER A 1 88 ? -1.636 12.082 4.367 1.00 95.50 88 SER A N 1
ATOM 685 C CA . SER A 1 88 ? -1.089 12.961 3.316 1.00 95.50 88 SER A CA 1
ATOM 686 C C . SER A 1 88 ? 0.410 12.784 3.053 1.00 95.50 88 SER A C 1
ATOM 688 O O . SER A 1 88 ? 0.875 13.096 1.961 1.00 95.50 88 SER A O 1
ATOM 690 N N . PHE A 1 89 ? 1.182 12.324 4.046 1.00 96.81 89 PHE A N 1
ATOM 691 C CA . PHE A 1 89 ? 2.656 12.381 4.020 1.00 96.81 89 PHE A CA 1
ATOM 692 C C . PHE A 1 89 ? 3.336 11.048 4.350 1.00 96.81 89 PHE A C 1
ATOM 694 O O . PHE A 1 89 ? 4.477 11.024 4.805 1.00 96.81 89 PHE A O 1
ATOM 701 N N . THR A 1 90 ? 2.643 9.932 4.136 1.00 97.81 90 THR A N 1
ATOM 702 C CA . THR A 1 90 ? 3.216 8.591 4.277 1.00 97.81 90 THR A CA 1
ATOM 703 C C . THR A 1 90 ? 2.621 7.640 3.243 1.00 97.81 90 THR A C 1
ATOM 705 O O . THR A 1 90 ? 1.576 7.911 2.652 1.00 97.81 90 THR A O 1
ATOM 708 N N . TYR A 1 91 ? 3.318 6.535 3.018 1.00 98.25 91 TYR A N 1
ATOM 709 C CA . TYR A 1 91 ? 2.846 5.396 2.250 1.00 98.25 91 TYR A CA 1
ATOM 710 C C . TYR A 1 91 ? 3.461 4.116 2.819 1.00 98.25 91 TYR A C 1
ATOM 712 O O . TYR A 1 91 ? 4.518 4.138 3.461 1.00 98.25 91 TYR A O 1
ATOM 720 N N . HIS A 1 92 ? 2.825 2.990 2.533 1.00 98.56 92 HIS A N 1
ATOM 721 C CA . HIS A 1 92 ? 3.185 1.669 3.025 1.00 98.56 92 HIS A CA 1
ATOM 722 C C . HIS A 1 92 ? 3.132 0.665 1.871 1.00 98.56 92 HIS A C 1
ATOM 724 O O . HIS A 1 92 ? 2.318 0.811 0.959 1.00 98.56 92 HIS A O 1
ATOM 730 N N . GLY A 1 93 ? 3.979 -0.362 1.922 1.00 98.56 93 GLY A N 1
ATOM 731 C CA . GLY A 1 93 ? 3.831 -1.572 1.112 1.00 98.56 93 GLY A CA 1
ATOM 732 C C . GLY A 1 93 ? 3.133 -2.649 1.937 1.00 98.56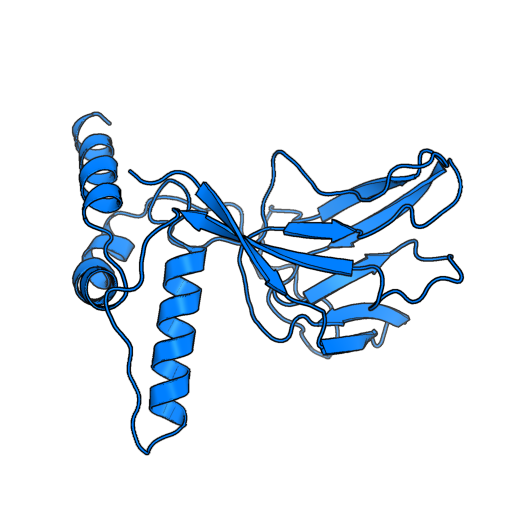 93 GLY A C 1
ATOM 733 O O . GLY A 1 93 ? 3.670 -3.055 2.967 1.00 98.56 93 GLY A O 1
ATOM 734 N N . PHE A 1 94 ? 1.930 -3.064 1.541 1.00 98.75 94 PHE A N 1
ATOM 735 C CA . PHE A 1 94 ? 1.098 -3.963 2.341 1.00 98.75 94 PHE A CA 1
ATOM 736 C C . PHE A 1 94 ? 0.057 -4.712 1.516 1.00 98.75 94 PHE A C 1
ATOM 738 O O . PHE A 1 94 ? -0.383 -4.261 0.464 1.00 98.75 94 PHE A O 1
ATOM 745 N N . ARG A 1 95 ? -0.398 -5.845 2.052 1.00 98.62 95 ARG A N 1
ATOM 746 C CA . ARG A 1 95 ? -1.610 -6.541 1.590 1.00 98.62 95 ARG A CA 1
ATOM 747 C C . ARG A 1 95 ? -2.713 -6.513 2.636 1.00 98.62 95 ARG A C 1
ATOM 749 O O . ARG A 1 95 ? -3.894 -6.536 2.293 1.00 98.62 95 ARG A O 1
ATOM 756 N N . TYR A 1 96 ? -2.321 -6.511 3.904 1.00 98.75 96 TYR A N 1
ATOM 757 C CA . TYR A 1 96 ? -3.246 -6.572 5.018 1.00 98.75 96 TYR A CA 1
ATOM 758 C C . TYR A 1 96 ? -3.206 -5.266 5.803 1.00 98.75 96 TYR A C 1
ATOM 760 O O . TYR A 1 96 ? -2.194 -4.567 5.813 1.00 98.75 96 TYR A O 1
ATOM 768 N N . CYS A 1 97 ? -4.298 -4.954 6.490 1.00 98.62 97 CYS A N 1
ATOM 769 C CA . CYS A 1 97 ? -4.361 -3.860 7.448 1.00 98.62 97 CYS A CA 1
ATOM 770 C C . CYS A 1 97 ? -4.994 -4.368 8.744 1.00 98.62 97 CYS A C 1
ATOM 772 O O . CYS A 1 97 ? -6.166 -4.747 8.755 1.00 98.62 97 CYS A O 1
ATOM 774 N N . GLN A 1 98 ? -4.231 -4.402 9.839 1.00 98.50 98 GLN A N 1
ATOM 775 C CA . GLN A 1 98 ? -4.840 -4.587 11.156 1.00 98.50 98 GLN A CA 1
ATOM 776 C C . GLN A 1 98 ? -5.482 -3.281 11.595 1.00 98.50 98 GLN A C 1
ATOM 778 O O . GLN A 1 98 ? -4.833 -2.237 11.573 1.00 98.50 98 GLN A O 1
ATOM 783 N N . VAL A 1 99 ? -6.722 -3.385 12.063 1.00 97.62 99 VAL A N 1
ATOM 784 C CA . VAL A 1 99 ? -7.510 -2.262 12.559 1.00 97.62 99 VAL A CA 1
ATOM 785 C C . VAL A 1 99 ? -7.770 -2.473 14.048 1.00 97.62 99 VAL A C 1
ATOM 787 O O . VAL A 1 99 ? -8.562 -3.329 14.446 1.00 97.62 99 VAL A O 1
ATOM 790 N N . ASP A 1 100 ? -7.085 -1.696 14.882 1.00 96.50 100 ASP A N 1
ATOM 791 C CA . ASP A 1 100 ? -7.343 -1.622 16.322 1.00 96.50 100 ASP A CA 1
ATOM 792 C C . ASP A 1 100 ? -8.221 -0.404 16.646 1.00 96.50 100 ASP A C 1
ATOM 794 O O . ASP A 1 100 ? -8.194 0.603 15.940 1.00 96.50 100 ASP A O 1
ATOM 798 N N . GLY A 1 101 ? -8.989 -0.489 17.736 1.00 92.38 101 GLY A N 1
ATOM 799 C CA . GLY A 1 101 ? -9.851 0.610 18.189 1.00 92.38 101 GLY A CA 1
ATOM 800 C C . GLY A 1 101 ? -11.189 0.730 17.451 1.00 92.38 101 GLY A C 1
ATOM 801 O O . GLY A 1 101 ? -11.916 1.688 17.673 1.00 92.38 101 GLY A O 1
ATOM 802 N N . TRP A 1 102 ? -11.553 -0.248 16.611 1.00 90.06 102 TRP A N 1
ATOM 803 C CA . TRP A 1 102 ? -12.840 -0.252 15.904 1.00 90.06 102 TRP A CA 1
ATOM 804 C C . TRP A 1 102 ? -13.999 -0.725 16.795 1.00 90.06 102 TRP A C 1
ATOM 806 O O . TRP A 1 102 ? -14.307 -1.925 16.849 1.00 90.06 102 TRP A O 1
ATOM 816 N N . SER A 1 103 ? -14.634 0.218 17.486 1.00 82.62 103 SER A N 1
ATOM 817 C CA . SER A 1 103 ? -15.783 0.035 18.387 1.00 82.62 103 SER A CA 1
ATOM 818 C C . SER A 1 103 ? -17.143 0.360 17.753 1.00 82.62 103 SER A C 1
ATOM 820 O O . SER A 1 103 ? -18.164 0.305 18.434 1.00 82.62 103 SER A O 1
ATOM 822 N N . MET A 1 104 ? -17.171 0.703 16.469 1.00 82.25 104 MET A N 1
ATOM 823 C CA . MET A 1 104 ? -18.314 1.374 15.854 1.00 82.25 104 MET A CA 1
ATOM 824 C C . MET A 1 104 ? -19.254 0.379 15.171 1.00 82.25 104 MET A C 1
ATOM 826 O O . MET A 1 104 ? -18.823 -0.680 14.715 1.00 82.25 104 MET A O 1
ATOM 830 N N . GLU A 1 105 ? -20.548 0.711 15.124 1.00 82.06 105 GLU A N 1
ATOM 831 C CA . GLU A 1 105 ? -21.591 -0.180 14.584 1.00 82.06 105 GLU A CA 1
ATOM 832 C C . GLU A 1 105 ? -21.518 -0.339 13.062 1.00 82.06 105 GLU A C 1
ATOM 834 O O . GLU A 1 105 ? -22.074 -1.284 12.505 1.00 82.06 105 GLU A O 1
ATOM 839 N N . ILE A 1 106 ? -20.833 0.582 12.384 1.00 85.38 106 ILE A N 1
ATOM 840 C CA . ILE A 1 106 ? -20.675 0.550 10.935 1.00 85.38 106 ILE A CA 1
ATOM 841 C C . ILE A 1 106 ? -19.755 -0.610 10.546 1.00 85.38 106 ILE A C 1
ATOM 843 O O . ILE A 1 106 ? -18.708 -0.835 11.167 1.00 85.38 106 ILE A O 1
ATOM 847 N N . ASP A 1 107 ? -20.135 -1.310 9.476 1.00 90.62 107 ASP A N 1
ATOM 848 C CA . ASP A 1 107 ? -19.321 -2.373 8.906 1.00 90.62 107 ASP A CA 1
ATOM 849 C C . ASP A 1 107 ? -17.941 -1.850 8.473 1.00 90.62 107 ASP A C 1
ATOM 851 O O . ASP A 1 107 ? -17.802 -0.814 7.808 1.00 90.62 107 ASP A O 1
ATOM 855 N N . LEU A 1 108 ? -16.906 -2.575 8.901 1.00 92.88 108 LEU A N 1
ATOM 856 C CA . LEU A 1 108 ? -15.516 -2.208 8.661 1.00 92.88 108 LEU A CA 1
ATOM 857 C C . LEU A 1 108 ? -15.152 -2.319 7.176 1.00 92.88 108 LEU A C 1
ATOM 859 O O . LEU A 1 108 ? -14.476 -1.431 6.659 1.00 92.88 108 LEU A O 1
ATOM 863 N N . LEU A 1 109 ? -15.598 -3.371 6.484 1.00 95.50 109 LEU A N 1
ATOM 864 C CA . LEU A 1 109 ? -15.259 -3.599 5.077 1.00 95.50 109 LEU A CA 1
ATOM 865 C C . LEU A 1 109 ? -15.902 -2.542 4.168 1.00 95.50 109 LEU A C 1
ATOM 867 O O . LEU A 1 109 ? -15.262 -2.063 3.234 1.00 95.50 109 LEU A O 1
ATOM 871 N N . ASP A 1 110 ? -17.106 -2.082 4.509 1.00 92.88 110 ASP A N 1
ATOM 872 C CA . ASP A 1 110 ? -17.798 -0.998 3.791 1.00 92.88 110 ASP A CA 1
ATOM 873 C C . ASP A 1 110 ? -17.218 0.404 4.063 1.00 92.88 110 ASP A C 1
ATOM 875 O O . ASP A 1 110 ? -17.592 1.392 3.410 1.00 92.88 110 ASP A O 1
ATOM 879 N N . SER A 1 111 ? -16.316 0.517 5.039 1.00 93.06 111 SER A N 1
ATOM 880 C CA . SER A 1 111 ? -15.782 1.792 5.533 1.00 93.06 111 SER A CA 1
ATOM 881 C C . SER A 1 111 ? -14.293 1.982 5.264 1.00 93.06 111 SER A C 1
ATOM 883 O O . SER A 1 111 ? -13.777 3.072 5.503 1.00 93.06 111 SER A O 1
ATOM 885 N N . ILE A 1 112 ? -13.611 0.971 4.728 1.00 96.12 112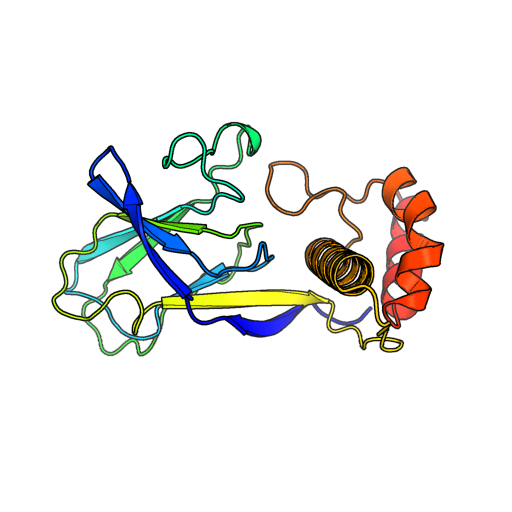 ILE A N 1
ATOM 886 C CA . ILE A 1 112 ? -12.172 0.983 4.458 1.00 96.12 112 ILE A CA 1
ATOM 887 C C . ILE A 1 112 ? -11.895 0.662 2.985 1.00 96.12 112 ILE A C 1
ATOM 889 O O . ILE A 1 112 ? -12.610 -0.115 2.358 1.00 96.12 112 ILE A O 1
ATOM 893 N N . GLN A 1 113 ? -10.861 1.271 2.415 1.00 97.81 113 GLN A N 1
ATOM 894 C CA . GLN A 1 113 ? -10.285 0.878 1.125 1.00 97.81 113 GLN A CA 1
ATOM 895 C C . GLN A 1 113 ? -8.784 1.153 1.122 1.00 97.81 113 GLN A C 1
ATOM 897 O O . GLN A 1 113 ? -8.313 2.040 1.836 1.00 97.81 113 GLN A O 1
ATOM 902 N N . ALA A 1 114 ? -8.043 0.443 0.282 1.00 98.62 114 ALA A N 1
ATOM 903 C CA . ALA A 1 114 ? -6.673 0.808 -0.037 1.00 98.62 114 ALA A CA 1
ATOM 904 C C . ALA A 1 114 ? -6.653 1.753 -1.244 1.00 98.62 114 ALA A C 1
ATOM 906 O O . ALA A 1 114 ? -7.428 1.593 -2.185 1.00 98.62 114 ALA A O 1
ATOM 907 N N . VAL A 1 115 ? -5.763 2.737 -1.222 1.00 98.69 115 VAL A N 1
ATOM 908 C CA . VAL A 1 115 ? -5.478 3.642 -2.334 1.00 98.69 115 VAL A CA 1
ATOM 909 C C . VAL A 1 115 ? -4.085 3.304 -2.837 1.00 98.69 115 VAL A C 1
ATOM 911 O O . VAL A 1 115 ? -3.117 3.388 -2.082 1.00 98.69 115 VAL A O 1
ATOM 914 N N . VAL A 1 116 ? -3.990 2.889 -4.096 1.00 98.62 116 VAL A N 1
ATOM 915 C CA . VAL A 1 116 ? -2.732 2.525 -4.748 1.00 98.62 116 VAL A CA 1
ATOM 916 C C . VAL A 1 116 ? -2.078 3.785 -5.292 1.00 98.62 116 VAL A C 1
ATOM 918 O O . VAL A 1 116 ? -2.704 4.533 -6.043 1.00 98.62 116 VAL A O 1
ATOM 921 N N . CYS A 1 117 ? -0.809 3.994 -4.958 1.00 98.25 117 CYS A N 1
ATOM 922 C CA . CYS A 1 117 ? -0.052 5.177 -5.344 1.00 98.25 117 CYS A CA 1
ATOM 923 C C . CYS A 1 117 ? 1.271 4.780 -6.000 1.00 98.25 117 CYS A C 1
ATOM 925 O O . CYS A 1 117 ? 2.014 3.966 -5.456 1.00 98.25 117 CYS A O 1
ATOM 927 N N . HIS A 1 118 ? 1.572 5.380 -7.147 1.00 97.25 118 HIS A N 1
ATOM 928 C CA . HIS A 1 118 ? 2.862 5.280 -7.835 1.00 97.25 118 HIS A CA 1
ATOM 929 C C . HIS A 1 118 ? 2.993 6.419 -8.856 1.00 97.25 118 HIS A C 1
ATOM 931 O O . HIS A 1 118 ? 2.047 7.192 -9.039 1.00 97.25 118 HIS A O 1
ATOM 937 N N . ASN A 1 119 ? 4.150 6.559 -9.512 1.00 96.94 119 ASN A N 1
ATOM 938 C CA . ASN A 1 119 ? 4.281 7.468 -10.656 1.00 96.94 119 ASN A CA 1
ATOM 939 C C . ASN A 1 119 ? 3.272 7.087 -11.740 1.00 96.94 119 ASN A C 1
ATOM 941 O O . ASN A 1 119 ? 3.179 5.912 -12.100 1.00 96.94 119 ASN A O 1
ATOM 945 N N . ASP A 1 120 ? 2.535 8.072 -12.246 1.00 95.62 120 ASP A N 1
ATOM 946 C CA . ASP A 1 120 ? 1.433 7.889 -13.199 1.00 95.62 120 ASP A CA 1
ATOM 947 C C . ASP A 1 120 ? 1.927 7.541 -14.613 1.00 95.62 120 ASP A C 1
ATOM 949 O O . ASP A 1 120 ? 1.864 8.349 -15.535 1.00 95.62 120 ASP A O 1
ATOM 953 N N . MET A 1 121 ? 2.507 6.348 -14.744 1.00 92.44 121 MET A N 1
ATOM 954 C CA . MET A 1 121 ? 3.041 5.796 -15.985 1.00 92.44 121 MET A CA 1
ATOM 955 C C . MET A 1 121 ? 2.006 4.902 -16.663 1.00 92.44 121 MET A C 1
ATOM 957 O O . MET A 1 121 ? 1.333 4.098 -16.011 1.00 92.44 121 MET A O 1
ATOM 961 N N . GLU A 1 122 ? 1.955 4.971 -17.988 1.00 91.94 122 GLU A N 1
ATOM 962 C CA . GLU A 1 122 ? 1.077 4.133 -18.801 1.00 91.94 122 GLU A CA 1
ATOM 963 C C . GLU A 1 122 ? 1.676 2.736 -19.012 1.00 91.94 122 GLU A C 1
ATOM 965 O O . GLU A 1 122 ? 2.888 2.577 -19.176 1.00 91.94 122 GLU A O 1
ATOM 970 N N . LEU A 1 123 ? 0.828 1.703 -19.037 1.00 91.81 123 LEU A N 1
ATOM 971 C CA . LEU A 1 123 ? 1.255 0.361 -19.433 1.00 91.81 123 LEU A CA 1
ATOM 972 C C . LEU A 1 123 ? 1.667 0.366 -20.911 1.00 91.81 123 LEU A C 1
ATOM 974 O O . LEU A 1 123 ? 0.932 0.849 -21.768 1.00 91.81 123 LEU A O 1
ATOM 978 N N . ALA A 1 124 ? 2.818 -0.229 -21.221 1.00 91.25 124 ALA A N 1
ATOM 979 C CA . ALA A 1 124 ? 3.321 -0.335 -22.591 1.00 91.25 124 ALA A CA 1
ATOM 980 C C . ALA A 1 124 ? 2.594 -1.430 -23.393 1.00 91.25 124 ALA A C 1
ATOM 982 O O . ALA A 1 124 ? 2.644 -1.446 -24.623 1.00 91.25 124 ALA A O 1
ATOM 983 N N . GLY A 1 125 ? 1.929 -2.360 -22.703 1.00 87.94 125 GLY A N 1
ATOM 984 C CA . GLY A 1 125 ? 1.142 -3.415 -23.321 1.00 87.94 125 GLY A CA 1
ATOM 985 C C . GLY A 1 125 ? 0.525 -4.374 -22.310 1.00 87.94 125 GLY A C 1
ATOM 986 O O . GLY A 1 125 ? 0.633 -4.208 -21.095 1.00 87.94 125 GLY A O 1
ATOM 987 N N . GLU A 1 126 ? -0.116 -5.409 -22.841 1.00 91.31 126 GLU A N 1
ATOM 988 C CA . GLU A 1 126 ? -0.725 -6.488 -22.071 1.00 91.31 126 GLU A CA 1
ATOM 989 C C . GLU A 1 126 ? -0.111 -7.836 -22.455 1.00 91.31 126 GLU A C 1
ATOM 991 O O . GLU A 1 126 ? 0.391 -8.029 -23.566 1.00 91.31 126 GLU A O 1
ATOM 996 N N . PHE A 1 127 ? -0.177 -8.796 -21.535 1.00 94.94 127 PHE A N 1
ATOM 997 C CA . PHE A 1 127 ? 0.254 -10.167 -21.768 1.00 94.94 127 PHE A CA 1
ATOM 998 C C . PHE A 1 127 ? -0.819 -11.146 -21.302 1.00 94.94 127 PHE A C 1
ATOM 1000 O O . PHE A 1 127 ? -1.301 -11.070 -20.171 1.00 94.94 127 PHE A O 1
ATOM 1007 N N . ALA A 1 128 ? -1.137 -12.113 -22.159 1.00 96.94 128 ALA A N 1
ATOM 1008 C CA . ALA A 1 128 ? -1.991 -13.239 -21.823 1.00 96.94 128 ALA A CA 1
ATOM 1009 C C . ALA A 1 128 ? -1.551 -14.492 -22.588 1.00 96.94 128 ALA A C 1
ATOM 1011 O O . ALA A 1 128 ? -1.181 -14.438 -23.762 1.00 96.94 128 ALA A O 1
ATOM 1012 N N . CYS A 1 129 ? -1.622 -15.640 -21.923 1.00 98.00 129 CYS A N 1
ATOM 1013 C CA . CYS A 1 129 ? -1.410 -16.950 -22.523 1.00 98.00 129 CYS A CA 1
ATOM 1014 C C . CYS A 1 129 ? -2.299 -18.010 -21.853 1.00 98.00 129 CYS A C 1
ATOM 1016 O O . CYS A 1 129 ? -3.025 -17.728 -20.898 1.00 98.00 129 CYS A O 1
ATOM 1018 N N . SER A 1 130 ? -2.247 -19.247 -22.346 1.00 98.44 130 SER A N 1
ATOM 1019 C CA . SER A 1 130 ? -3.051 -20.352 -21.812 1.00 98.44 130 SER A CA 1
ATOM 1020 C C . SER A 1 130 ? -2.587 -20.861 -20.441 1.00 98.44 130 SER A C 1
ATOM 1022 O O . SER A 1 130 ? -3.349 -21.554 -19.771 1.00 98.44 130 SER A O 1
ATOM 1024 N N . ASP A 1 131 ? -1.357 -20.554 -20.010 1.00 98.38 131 ASP A N 1
ATOM 1025 C CA . ASP A 1 131 ? -0.860 -20.940 -18.684 1.00 98.38 131 ASP A CA 1
ATOM 1026 C C . ASP A 1 131 ? -1.163 -19.838 -17.658 1.00 98.38 131 ASP A C 1
ATOM 1028 O O . ASP A 1 131 ? -0.529 -18.779 -17.629 1.00 98.38 131 ASP A O 1
ATOM 1032 N N . ALA A 1 132 ? -2.112 -20.114 -16.761 1.00 98.12 132 ALA A N 1
ATOM 1033 C CA . ALA A 1 132 ? -2.516 -19.187 -15.708 1.00 98.12 132 ALA A CA 1
ATOM 1034 C C . ALA A 1 132 ? -1.355 -18.758 -14.789 1.00 98.12 132 ALA A C 1
ATOM 1036 O O . ALA A 1 132 ? -1.379 -17.653 -14.244 1.00 98.12 132 ALA A O 1
ATOM 1037 N N . ARG A 1 133 ? -0.313 -19.585 -14.628 1.00 98.25 133 ARG A N 1
ATOM 1038 C CA . ARG A 1 133 ? 0.860 -19.245 -13.807 1.00 98.25 133 ARG A CA 1
ATOM 1039 C C . ARG A 1 133 ? 1.691 -18.145 -14.452 1.00 98.25 133 ARG A C 1
ATOM 1041 O O . ARG A 1 133 ? 2.159 -17.263 -13.741 1.00 98.25 133 ARG A O 1
ATOM 1048 N N . LEU A 1 134 ? 1.841 -18.167 -15.776 1.00 98.12 134 LEU A N 1
ATOM 1049 C CA . LEU A 1 134 ? 2.564 -17.125 -16.508 1.00 98.12 134 LEU A CA 1
ATOM 1050 C C . LEU A 1 134 ? 1.788 -15.806 -16.503 1.00 98.12 134 LEU A C 1
ATOM 1052 O O . LEU A 1 134 ? 2.383 -14.751 -16.297 1.00 98.12 134 LEU A O 1
ATOM 1056 N N . ASN A 1 135 ? 0.460 -15.861 -16.625 1.00 97.94 135 ASN A N 1
ATOM 1057 C CA . ASN A 1 135 ? -0.387 -14.671 -16.488 1.00 97.94 135 ASN A CA 1
ATOM 1058 C C . ASN A 1 135 ? -0.277 -14.070 -15.075 1.00 97.94 135 ASN A C 1
ATOM 1060 O O . ASN A 1 135 ? -0.178 -12.855 -14.912 1.00 97.94 135 ASN A O 1
ATOM 1064 N N . ASN A 1 136 ? -0.238 -14.920 -14.042 1.00 97.38 136 ASN A N 1
ATOM 1065 C CA . ASN A 1 136 ? -0.025 -14.483 -12.662 1.00 97.38 136 ASN A CA 1
ATOM 1066 C C . ASN A 1 136 ? 1.382 -13.908 -12.448 1.00 97.38 136 ASN A C 1
ATOM 1068 O O . ASN A 1 136 ? 1.518 -12.910 -11.750 1.00 97.38 136 ASN A O 1
ATOM 1072 N N . LEU A 1 137 ? 2.417 -14.498 -13.054 1.00 97.62 137 LEU A N 1
ATOM 1073 C CA . LEU A 1 137 ? 3.782 -13.974 -12.993 1.00 97.62 137 LEU A CA 1
ATOM 1074 C C . LEU A 1 137 ? 3.869 -12.575 -13.610 1.00 97.62 137 LEU A C 1
ATOM 1076 O O . LEU A 1 137 ? 4.444 -11.684 -12.992 1.00 97.62 137 LEU A O 1
ATOM 1080 N N . TYR A 1 138 ? 3.266 -12.378 -14.786 1.00 96.94 138 TYR A N 1
ATOM 1081 C CA . TYR A 1 138 ? 3.171 -11.066 -15.425 1.00 96.94 138 TYR A CA 1
ATOM 1082 C C . TYR A 1 138 ? 2.487 -10.052 -14.504 1.00 96.94 138 TYR A C 1
ATOM 1084 O O . TYR A 1 138 ? 3.071 -9.020 -14.187 1.00 96.94 138 TYR A O 1
ATOM 1092 N N . ARG A 1 139 ? 1.299 -10.393 -13.984 1.00 96.75 139 ARG A N 1
AT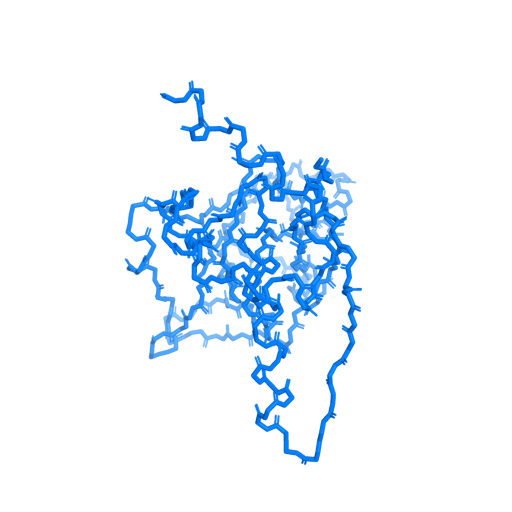OM 1093 C CA . ARG A 1 139 ? 0.555 -9.527 -13.060 1.00 96.75 139 ARG A CA 1
ATOM 1094 C C . ARG A 1 139 ? 1.381 -9.170 -11.822 1.00 96.75 139 ARG A C 1
ATOM 1096 O O . ARG A 1 139 ? 1.411 -8.008 -11.429 1.00 96.75 139 ARG A O 1
ATOM 1103 N N . ASN A 1 140 ? 2.072 -10.142 -11.228 1.00 97.75 140 ASN A N 1
ATOM 1104 C CA . ASN A 1 140 ? 2.930 -9.909 -10.068 1.00 97.75 140 ASN A CA 1
ATOM 1105 C C . ASN A 1 140 ? 4.091 -8.965 -10.408 1.00 97.75 140 ASN A C 1
ATOM 1107 O O . ASN A 1 140 ? 4.349 -8.041 -9.646 1.00 97.75 140 ASN A O 1
ATOM 1111 N N . ALA A 1 141 ? 4.751 -9.156 -11.556 1.00 96.88 141 ALA A N 1
ATOM 1112 C CA . ALA A 1 141 ? 5.831 -8.279 -12.003 1.00 96.88 141 ALA A CA 1
ATOM 1113 C C . ALA A 1 141 ? 5.346 -6.835 -12.207 1.00 96.88 141 ALA A C 1
ATOM 1115 O O . ALA A 1 141 ? 6.015 -5.902 -11.765 1.00 96.88 141 ALA A O 1
ATOM 1116 N N . THR A 1 142 ? 4.164 -6.648 -12.800 1.00 96.56 142 THR A N 1
ATOM 1117 C CA . THR A 1 142 ? 3.549 -5.325 -12.961 1.00 96.56 142 THR A CA 1
ATOM 1118 C C . THR A 1 142 ? 3.233 -4.684 -11.609 1.00 96.56 142 THR A C 1
ATOM 1120 O O . THR A 1 142 ? 3.583 -3.527 -11.400 1.00 96.56 142 THR A O 1
ATOM 1123 N N . TRP A 1 143 ? 2.645 -5.415 -10.656 1.00 97.56 143 TRP A N 1
ATOM 1124 C CA . TRP A 1 143 ? 2.392 -4.887 -9.306 1.00 97.56 143 TRP A CA 1
ATOM 1125 C C . TRP A 1 143 ? 3.674 -4.527 -8.555 1.00 97.56 143 TRP A C 1
ATOM 1127 O O . TRP A 1 143 ? 3.740 -3.464 -7.941 1.00 97.56 143 TRP A O 1
ATOM 1137 N N . SER A 1 144 ? 4.707 -5.367 -8.636 1.00 97.44 144 SER A N 1
ATOM 1138 C CA . SER A 1 144 ? 6.008 -5.081 -8.025 1.00 97.44 144 SER A CA 1
ATOM 1139 C C . SER A 1 144 ? 6.687 -3.865 -8.652 1.00 97.44 144 SER A C 1
ATOM 1141 O O . SER A 1 144 ? 7.273 -3.068 -7.922 1.00 97.44 144 SER A O 1
ATOM 1143 N N . MET A 1 145 ? 6.587 -3.693 -9.975 1.00 96.38 145 MET A N 1
ATOM 1144 C CA . MET A 1 145 ? 7.083 -2.499 -10.659 1.00 96.38 145 MET A CA 1
ATOM 1145 C C . MET A 1 145 ? 6.333 -1.254 -10.192 1.00 96.38 145 MET A C 1
ATOM 1147 O O . MET A 1 145 ? 6.965 -0.307 -9.742 1.00 96.38 145 MET A O 1
ATOM 1151 N N . ARG A 1 146 ? 4.995 -1.272 -10.241 1.00 96.06 146 ARG A N 1
ATOM 1152 C CA . ARG A 1 146 ? 4.155 -0.157 -9.782 1.00 96.06 146 ARG A CA 1
ATOM 1153 C C . ARG A 1 146 ? 4.511 0.240 -8.353 1.00 96.06 146 ARG A C 1
ATOM 1155 O O . ARG A 1 146 ? 4.724 1.411 -8.085 1.00 96.06 146 ARG A O 1
ATOM 1162 N N . GLY A 1 147 ? 4.675 -0.738 -7.465 1.00 96.81 147 GLY A N 1
ATOM 1163 C CA . GLY A 1 147 ? 5.031 -0.477 -6.076 1.00 96.81 147 GLY A CA 1
ATOM 1164 C C . GLY A 1 147 ? 6.411 0.150 -5.857 1.00 96.81 147 GLY A C 1
ATOM 1165 O O . GLY A 1 147 ? 6.596 0.851 -4.871 1.00 96.81 147 GLY A O 1
ATOM 1166 N N . ASN A 1 148 ? 7.366 -0.073 -6.761 1.00 97.88 148 ASN A N 1
ATOM 1167 C CA . ASN A 1 148 ? 8.735 0.432 -6.624 1.00 97.88 148 ASN A CA 1
ATOM 1168 C C . ASN A 1 148 ? 9.049 1.634 -7.518 1.00 97.88 148 ASN A C 1
ATOM 1170 O O . ASN A 1 148 ? 10.166 2.139 -7.503 1.00 97.88 148 ASN A O 1
ATOM 1174 N N . PHE A 1 149 ? 8.092 2.097 -8.317 1.00 96.81 149 PHE A N 1
ATOM 1175 C CA . PHE A 1 149 ? 8.237 3.308 -9.114 1.00 96.81 149 PHE A CA 1
ATOM 1176 C C . PHE A 1 149 ? 7.470 4.420 -8.405 1.00 96.81 149 PHE A C 1
ATOM 1178 O O . PHE A 1 149 ? 6.320 4.722 -8.730 1.00 96.81 149 PHE A O 1
ATOM 1185 N N . PHE A 1 150 ? 8.116 4.970 -7.374 1.00 95.88 150 PHE A N 1
ATOM 1186 C CA . PHE A 1 150 ? 7.543 5.964 -6.472 1.00 95.88 150 PHE A CA 1
ATOM 1187 C C . PHE A 1 150 ? 8.553 7.095 -6.244 1.00 95.88 150 PHE A C 1
ATOM 1189 O O . PHE A 1 150 ? 9.399 7.042 -5.356 1.00 95.88 150 PHE A O 1
ATOM 1196 N N . SER A 1 151 ? 8.477 8.125 -7.084 1.00 94.62 151 SER A N 1
ATOM 1197 C CA . SER A 1 151 ? 9.469 9.189 -7.297 1.00 94.62 151 SER A CA 1
ATOM 1198 C C . SER A 1 151 ? 10.837 8.712 -7.800 1.00 94.62 151 SER A C 1
ATOM 1200 O O . SER A 1 151 ? 11.413 9.366 -8.656 1.00 94.62 151 SER A O 1
ATOM 1202 N N . ILE A 1 152 ? 11.350 7.590 -7.303 1.00 95.62 152 ILE A N 1
ATOM 1203 C CA . ILE A 1 152 ? 12.606 6.946 -7.704 1.00 95.62 152 ILE A CA 1
ATOM 1204 C C . ILE A 1 152 ? 12.391 5.424 -7.799 1.00 95.62 152 ILE A C 1
ATOM 1206 O O . ILE A 1 152 ? 11.430 4.920 -7.213 1.00 95.62 152 ILE A O 1
ATOM 1210 N N . PRO A 1 153 ? 13.216 4.675 -8.560 1.00 96.44 153 PRO A N 1
ATOM 1211 C CA . PRO A 1 153 ? 13.121 3.220 -8.645 1.00 96.44 153 PRO A CA 1
ATOM 1212 C C . PRO A 1 153 ? 13.674 2.579 -7.366 1.00 96.44 153 PRO A C 1
ATOM 1214 O O . PRO A 1 153 ? 14.886 2.417 -7.228 1.00 96.44 153 PRO A O 1
ATOM 1217 N N . THR A 1 154 ? 12.802 2.240 -6.423 1.00 97.19 154 THR A N 1
ATOM 1218 C CA . THR A 1 154 ? 13.195 1.699 -5.117 1.00 97.19 154 THR A CA 1
ATOM 1219 C C . THR A 1 154 ? 13.512 0.202 -5.164 1.00 97.19 154 THR A C 1
ATOM 1221 O O . THR A 1 154 ? 13.003 -0.529 -6.013 1.00 97.19 154 THR A O 1
ATOM 1224 N N . ASP A 1 155 ? 14.319 -0.283 -4.219 1.00 95.25 155 ASP A N 1
ATOM 1225 C CA . ASP A 1 155 ? 14.519 -1.722 -3.989 1.00 95.25 155 ASP A CA 1
ATOM 1226 C C . ASP A 1 155 ? 13.278 -2.390 -3.383 1.00 95.25 155 ASP A C 1
ATOM 1228 O O . ASP A 1 155 ? 12.951 -3.543 -3.680 1.00 95.25 155 ASP A O 1
ATOM 1232 N N . CYS A 1 156 ? 12.601 -1.672 -2.488 1.00 94.88 156 CYS A N 1
ATOM 1233 C CA . CYS A 1 156 ? 11.431 -2.162 -1.786 1.00 94.88 156 CYS A CA 1
ATOM 1234 C C . CYS A 1 156 ? 10.559 -1.001 -1.267 1.00 94.88 156 CYS A C 1
ATOM 1236 O O . CYS A 1 156 ? 11.099 0.060 -0.955 1.00 94.88 156 CYS A O 1
ATOM 1238 N N . PRO A 1 157 ? 9.231 -1.173 -1.131 1.00 96.50 157 PRO A N 1
ATOM 1239 C CA . PRO A 1 157 ? 8.338 -0.079 -0.727 1.00 96.50 157 PRO A CA 1
ATOM 1240 C C . PRO A 1 157 ? 7.909 -0.084 0.750 1.00 96.50 157 PRO A C 1
ATOM 1242 O O . PRO A 1 157 ? 7.253 0.851 1.205 1.00 96.50 157 PRO A O 1
ATOM 1245 N N . GLN A 1 158 ? 8.204 -1.145 1.502 1.00 96.25 158 GLN A N 1
ATOM 1246 C CA . GLN A 1 158 ? 7.594 -1.423 2.807 1.00 96.25 158 GLN A CA 1
ATOM 1247 C C . GLN A 1 158 ? 8.489 -1.068 3.996 1.00 96.25 158 GLN A C 1
ATOM 1249 O O . GLN A 1 158 ? 8.027 -0.409 4.927 1.00 96.25 158 GLN A O 1
ATOM 1254 N N . ARG A 1 159 ? 9.763 -1.472 3.976 1.00 94.50 159 ARG A N 1
ATOM 1255 C CA . ARG A 1 159 ? 10.673 -1.320 5.124 1.00 94.50 159 ARG A CA 1
ATOM 1256 C C . ARG A 1 159 ? 11.351 0.053 5.127 1.00 94.50 159 ARG A C 1
ATOM 1258 O O . ARG A 1 159 ? 11.168 0.855 4.218 1.00 94.50 159 ARG A O 1
ATOM 1265 N N . ASP A 1 160 ? 12.131 0.315 6.161 1.00 92.12 160 ASP A N 1
ATOM 1266 C CA . ASP A 1 160 ? 13.078 1.429 6.355 1.00 92.12 160 ASP A CA 1
ATOM 1267 C C . ASP A 1 160 ? 14.248 1.416 5.338 1.00 92.12 160 ASP A C 1
ATOM 1269 O O . ASP A 1 160 ? 15.419 1.432 5.710 1.00 92.12 160 ASP A O 1
ATOM 1273 N N . GLU A 1 161 ? 13.953 1.309 4.044 1.00 95.50 161 GLU A N 1
ATOM 1274 C CA . GLU A 1 161 ? 14.951 1.387 2.971 1.00 95.50 161 GLU A CA 1
ATOM 1275 C C . GLU A 1 161 ? 14.439 2.298 1.864 1.00 95.50 161 GLU A C 1
ATOM 1277 O O . GLU A 1 161 ? 14.682 3.500 1.933 1.00 95.50 161 GLU A O 1
ATOM 1282 N N . ARG A 1 162 ? 13.661 1.762 0.912 1.00 95.94 162 ARG A N 1
ATOM 1283 C CA . ARG A 1 162 ? 13.001 2.540 -0.147 1.00 95.94 162 ARG A CA 1
ATOM 1284 C C . ARG A 1 162 ? 14.004 3.413 -0.905 1.00 95.94 162 ARG A C 1
ATOM 1286 O O . ARG A 1 162 ? 13.727 4.567 -1.227 1.00 95.94 162 ARG A O 1
ATOM 1293 N N . LEU A 1 163 ? 15.196 2.864 -1.147 1.00 95.88 163 LEU A N 1
ATOM 1294 C CA . LEU A 1 163 ? 16.315 3.587 -1.743 1.00 95.88 163 LEU A CA 1
ATOM 1295 C C . LEU A 1 163 ? 16.446 3.244 -3.222 1.00 95.88 163 LEU A C 1
ATOM 1297 O O . LEU A 1 163 ? 16.143 2.131 -3.649 1.00 95.88 163 LEU A O 1
ATOM 1301 N N . GLY A 1 164 ? 16.969 4.198 -3.992 1.00 95.00 164 GLY A N 1
ATOM 1302 C CA . GLY A 1 164 ? 17.260 4.052 -5.417 1.00 95.00 164 GLY A CA 1
ATOM 1303 C C . GLY A 1 164 ? 18.485 3.181 -5.689 1.00 95.00 164 GLY A C 1
ATOM 1304 O O . GLY A 1 164 ? 19.489 3.676 -6.202 1.00 95.00 164 GLY A O 1
ATOM 1305 N N . TRP A 1 165 ? 18.442 1.902 -5.310 1.00 95.06 165 TRP A N 1
ATOM 1306 C CA . TRP A 1 165 ? 19.556 0.979 -5.509 1.00 95.06 165 TRP A CA 1
ATOM 1307 C C . TRP A 1 165 ? 19.847 0.791 -7.003 1.00 95.06 165 TRP A C 1
ATOM 1309 O O . TRP A 1 165 ? 19.069 0.217 -7.765 1.00 95.06 165 TRP A O 1
ATOM 1319 N N . THR A 1 166 ? 21.014 1.273 -7.433 1.00 94.06 166 THR A N 1
ATOM 1320 C CA . THR A 1 166 ? 21.382 1.355 -8.855 1.00 94.06 166 THR A CA 1
ATOM 1321 C C . THR A 1 166 ? 21.425 -0.005 -9.547 1.00 94.06 166 THR A C 1
ATOM 1323 O O . THR A 1 166 ? 21.096 -0.111 -10.728 1.00 94.06 166 THR A O 1
ATOM 1326 N N . ARG A 1 167 ? 21.814 -1.062 -8.826 1.00 93.88 167 ARG A N 1
ATOM 1327 C CA . ARG A 1 167 ? 21.916 -2.419 -9.374 1.00 93.88 167 ARG A CA 1
ATOM 1328 C C . ARG A 1 167 ? 20.547 -3.023 -9.677 1.00 93.88 167 ARG A C 1
ATOM 1330 O O . ARG A 1 167 ? 20.396 -3.683 -10.704 1.00 93.88 167 ARG A O 1
ATOM 1337 N N . ASP A 1 168 ? 19.582 -2.805 -8.798 1.00 96.12 168 ASP A N 1
ATOM 1338 C CA . ASP A 1 168 ? 18.231 -3.349 -8.887 1.00 96.12 168 ASP A CA 1
ATOM 1339 C C . ASP A 1 168 ? 17.558 -2.847 -10.161 1.00 96.12 168 ASP A C 1
ATOM 1341 O O . ASP A 1 168 ? 17.141 -3.642 -11.011 1.00 96.12 168 ASP A O 1
ATOM 1345 N N . ILE A 1 169 ? 17.577 -1.528 -10.370 1.00 95.94 169 ILE A N 1
ATOM 1346 C CA . ILE A 1 169 ? 17.024 -0.950 -11.590 1.00 95.94 169 ILE A CA 1
ATOM 1347 C C . ILE A 1 169 ? 17.865 -1.269 -12.827 1.00 95.94 169 ILE A C 1
ATOM 1349 O O . ILE A 1 169 ? 17.289 -1.548 -13.875 1.00 95.94 169 ILE A O 1
ATOM 1353 N N . ALA A 1 170 ? 19.199 -1.340 -12.734 1.00 94.25 170 ALA A N 1
ATOM 1354 C CA . ALA A 1 170 ? 20.030 -1.762 -13.866 1.00 94.25 170 ALA A CA 1
ATOM 1355 C C . ALA A 1 170 ? 19.666 -3.175 -14.360 1.00 94.25 170 ALA A C 1
ATOM 1357 O O . ALA A 1 170 ? 19.656 -3.431 -15.564 1.00 94.25 170 ALA A O 1
ATOM 1358 N N . GLN A 1 171 ? 19.320 -4.085 -13.445 1.00 96.19 171 GLN A N 1
ATOM 1359 C CA . GLN A 1 171 ? 18.893 -5.440 -13.789 1.00 96.19 171 GLN A CA 1
ATOM 1360 C C . GLN A 1 171 ? 17.445 -5.492 -14.303 1.00 96.19 171 GLN A C 1
ATOM 1362 O O . GLN A 1 171 ? 17.142 -6.305 -15.183 1.00 96.19 171 GLN A O 1
ATOM 1367 N N . PHE A 1 172 ? 16.555 -4.655 -13.761 1.00 97.00 172 PHE A N 1
ATOM 1368 C CA . PHE A 1 172 ? 15.123 -4.677 -14.066 1.00 97.00 172 PHE A CA 1
ATOM 1369 C C . PHE A 1 172 ? 14.711 -3.781 -15.246 1.00 97.00 172 PHE A C 1
ATOM 1371 O O . PHE A 1 172 ? 13.665 -4.024 -15.846 1.00 97.00 172 PHE A O 1
ATOM 1378 N N . ALA A 1 173 ? 15.525 -2.795 -15.640 1.00 94.88 173 ALA A N 1
ATOM 1379 C CA . ALA A 1 173 ? 15.175 -1.778 -16.639 1.00 94.88 173 ALA A CA 1
ATOM 1380 C C . ALA A 1 173 ? 14.645 -2.366 -17.957 1.00 94.88 173 ALA A C 1
ATOM 1382 O O . ALA A 1 173 ? 13.646 -1.888 -18.485 1.00 94.88 173 ALA A O 1
ATOM 1383 N N . HIS A 1 174 ? 15.253 -3.447 -18.460 1.00 93.81 174 HIS A N 1
ATOM 1384 C CA . HIS A 1 174 ? 14.799 -4.120 -19.684 1.00 93.81 174 HIS A CA 1
ATOM 1385 C C . HIS A 1 174 ? 13.390 -4.714 -19.579 1.00 93.81 174 HIS A C 1
ATOM 1387 O O . HIS A 1 174 ? 12.684 -4.807 -20.583 1.00 93.81 174 HIS A O 1
ATOM 1393 N N . THR A 1 175 ? 12.998 -5.157 -18.387 1.00 95.00 175 THR A N 1
ATOM 1394 C CA . THR A 1 175 ? 11.637 -5.617 -18.114 1.00 95.00 175 THR A CA 1
ATOM 1395 C C . THR A 1 175 ? 10.715 -4.420 -17.933 1.00 95.00 175 THR A C 1
ATOM 1397 O O . THR A 1 175 ? 9.651 -4.399 -18.541 1.00 95.00 175 THR A O 1
ATOM 1400 N N . ALA A 1 176 ? 11.140 -3.401 -17.179 1.00 95.06 176 ALA A N 1
ATOM 1401 C CA . ALA A 1 176 ? 10.347 -2.202 -16.913 1.00 95.06 176 ALA A CA 1
ATOM 1402 C C . ALA A 1 176 ? 9.851 -1.532 -18.205 1.00 95.06 176 ALA A C 1
ATOM 1404 O O . ALA A 1 176 ? 8.652 -1.322 -18.354 1.00 95.06 176 ALA A O 1
ATOM 1405 N N . VAL A 1 177 ? 10.740 -1.327 -19.186 1.00 94.56 177 VAL A N 1
ATOM 1406 C CA . VAL A 1 177 ? 10.392 -0.708 -20.484 1.00 94.56 177 VAL A CA 1
ATOM 1407 C C . VAL A 1 177 ? 9.471 -1.562 -21.364 1.00 94.56 177 VAL A C 1
ATOM 1409 O O . VAL A 1 177 ? 8.960 -1.078 -22.368 1.00 94.56 177 VAL A O 1
ATOM 1412 N N . LYS A 1 178 ? 9.280 -2.847 -21.036 1.00 93.88 178 LYS A N 1
ATOM 1413 C CA . LYS A 1 178 ? 8.284 -3.711 -21.692 1.00 93.88 178 LYS A CA 1
ATOM 1414 C C . LYS A 1 178 ? 6.935 -3.689 -20.979 1.00 93.88 178 LYS A C 1
ATOM 1416 O O . LYS A 1 178 ? 5.939 -4.049 -21.595 1.00 93.88 178 LYS A O 1
ATOM 1421 N N . LEU A 1 179 ? 6.919 -3.337 -19.694 1.00 94.50 179 LEU A N 1
ATOM 1422 C CA . LEU A 1 179 ? 5.715 -3.299 -18.869 1.00 94.50 179 LEU A CA 1
ATOM 1423 C C . LEU A 1 179 ? 5.036 -1.929 -18.931 1.00 94.50 179 LEU A C 1
ATOM 1425 O O . LEU A 1 179 ? 3.82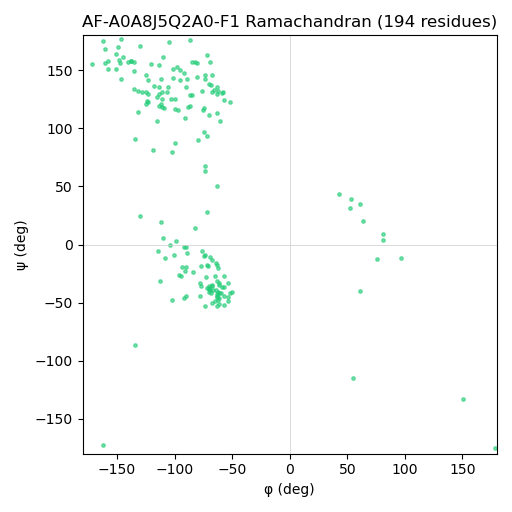1 -1.878 -19.100 1.00 94.50 179 LEU A O 1
ATOM 1429 N N . CYS A 1 180 ? 5.800 -0.837 -18.845 1.00 93.19 180 CYS A N 1
ATOM 1430 C CA . CYS A 1 180 ? 5.283 0.534 -18.865 1.00 93.19 180 CYS A CA 1
ATOM 1431 C C . CYS A 1 180 ? 6.137 1.459 -19.736 1.00 93.19 180 CYS A C 1
ATOM 1433 O O . CYS A 1 180 ? 7.336 1.225 -19.918 1.00 93.19 180 CYS A O 1
ATOM 1435 N N . ASP A 1 181 ? 5.543 2.560 -20.197 1.00 93.56 181 ASP A N 1
ATOM 1436 C CA . ASP A 1 181 ? 6.317 3.717 -20.637 1.00 93.56 181 ASP A CA 1
ATOM 1437 C C . ASP A 1 181 ? 6.929 4.404 -19.411 1.00 93.56 181 ASP A C 1
ATOM 1439 O O . ASP A 1 181 ? 6.307 5.214 -18.727 1.00 93.56 181 ASP A O 1
ATOM 1443 N N . CYS A 1 182 ? 8.164 4.017 -19.099 1.00 92.81 182 CYS A N 1
ATOM 1444 C CA . CYS A 1 182 ? 8.936 4.569 -17.994 1.00 92.81 182 CYS A CA 1
ATOM 1445 C C . CYS A 1 182 ? 10.142 5.390 -18.472 1.00 92.81 182 CYS A C 1
ATOM 1447 O O . CYS A 1 182 ? 11.092 5.592 -17.709 1.00 92.81 182 CYS A O 1
ATOM 1449 N N . PHE A 1 183 ? 10.154 5.853 -19.731 1.00 92.00 183 PHE A N 1
ATOM 1450 C CA . PHE A 1 183 ? 11.278 6.635 -20.256 1.00 92.00 183 PHE A CA 1
ATOM 1451 C C . PHE A 1 183 ? 11.452 7.947 -19.486 1.00 92.00 183 PHE A C 1
ATOM 1453 O O . PHE A 1 183 ? 12.560 8.270 -19.055 1.00 92.00 183 PHE A O 1
ATOM 1460 N N . GLY A 1 184 ? 10.355 8.685 -19.283 1.00 91.62 184 GLY A N 1
ATOM 1461 C CA . GLY A 1 184 ? 10.352 9.964 -18.572 1.00 91.62 184 GLY A CA 1
ATOM 1462 C C . GLY A 1 184 ? 10.817 9.853 -17.120 1.00 91.62 184 GLY A C 1
ATOM 1463 O O . GLY A 1 184 ? 11.482 10.764 -16.627 1.00 91.62 184 GLY A O 1
ATOM 1464 N N . PHE A 1 185 ? 10.499 8.738 -16.466 1.00 94.31 185 PHE A N 1
ATOM 1465 C CA . PH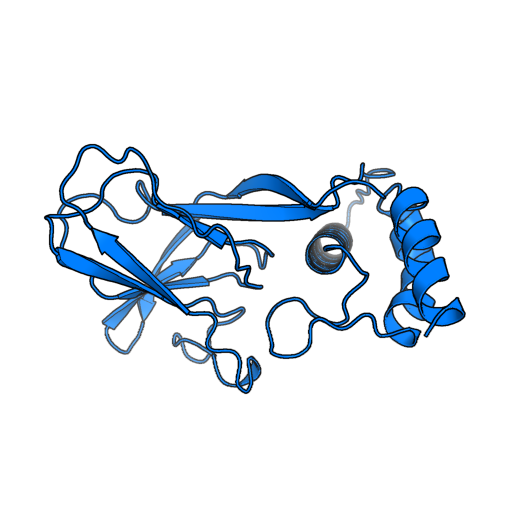E A 1 185 ? 10.913 8.403 -15.107 1.00 94.31 185 PHE A CA 1
ATOM 1466 C C . PHE A 1 185 ? 12.398 8.018 -15.020 1.00 94.31 185 PHE A C 1
ATOM 1468 O O . PHE A 1 185 ? 13.152 8.620 -14.262 1.00 94.31 185 PHE A O 1
ATOM 1475 N N . LEU A 1 186 ? 12.857 7.062 -15.837 1.00 93.62 186 LEU A N 1
ATOM 1476 C CA . LEU A 1 186 ? 14.252 6.601 -15.793 1.00 93.62 186 LEU A CA 1
ATOM 1477 C C . LEU A 1 186 ? 15.236 7.678 -16.249 1.00 93.62 186 LEU A C 1
ATOM 1479 O O . LEU A 1 186 ? 16.334 7.774 -15.707 1.00 93.62 186 LEU A O 1
ATOM 1483 N N . LYS A 1 187 ? 14.850 8.501 -17.231 1.00 93.31 187 LYS A N 1
ATOM 1484 C CA . LYS A 1 187 ? 15.656 9.644 -17.671 1.00 93.31 187 LYS A CA 1
ATOM 1485 C C . LYS A 1 187 ? 15.897 10.633 -16.531 1.00 93.31 187 LYS A C 1
ATOM 1487 O O . LYS A 1 187 ? 17.000 11.159 -16.439 1.00 93.31 187 LYS A O 1
ATOM 1492 N N . ASP A 1 188 ? 14.874 10.897 -15.722 1.00 91.44 188 ASP A N 1
ATOM 1493 C CA . ASP A 1 188 ? 14.963 11.799 -14.572 1.00 91.44 188 ASP A CA 1
ATOM 1494 C C . ASP A 1 188 ? 15.875 11.204 -13.498 1.00 91.44 188 ASP A C 1
ATOM 1496 O O . ASP A 1 188 ? 16.872 11.818 -13.134 1.00 91.44 188 ASP A O 1
ATOM 1500 N N . TRP A 1 189 ? 15.638 9.941 -13.126 1.00 91.62 189 TRP A N 1
ATOM 1501 C CA . TRP A 1 189 ? 16.474 9.234 -12.156 1.00 91.62 189 TRP A CA 1
ATOM 1502 C C . TRP A 1 189 ? 17.952 9.173 -12.560 1.00 91.62 189 TRP A C 1
ATOM 1504 O O . TRP A 1 189 ? 18.817 9.294 -11.706 1.00 91.62 189 TRP A O 1
ATOM 1514 N N . LEU A 1 190 ? 18.282 9.026 -13.848 1.00 90.81 190 LEU A N 1
ATOM 1515 C CA . LEU A 1 190 ? 19.677 9.002 -14.314 1.00 90.81 190 LEU A CA 1
ATOM 1516 C C . LEU A 1 190 ? 20.434 10.325 -14.091 1.00 90.81 190 LEU A C 1
ATOM 1518 O O . LEU A 1 190 ? 21.663 10.326 -14.172 1.00 90.81 190 LEU A O 1
ATOM 1522 N N . VAL A 1 191 ? 19.740 11.435 -13.817 1.00 89.56 191 VAL A N 1
ATOM 1523 C CA . VAL A 1 191 ? 20.373 12.707 -13.443 1.00 89.56 191 VAL A CA 1
ATOM 1524 C C . VAL A 1 191 ? 20.955 12.626 -12.030 1.00 89.56 191 VAL A C 1
ATOM 1526 O O . VAL A 1 191 ? 22.053 13.141 -11.812 1.00 89.56 191 VAL A O 1
ATOM 1529 N N . ASP A 1 192 ? 20.287 11.945 -11.096 1.00 80.56 192 ASP A N 1
ATOM 1530 C CA . ASP A 1 192 ? 20.659 11.957 -9.676 1.00 80.56 192 ASP A CA 1
ATOM 1531 C C . ASP A 1 192 ? 22.034 11.314 -9.403 1.00 80.56 192 ASP A C 1
ATOM 1533 O O . ASP A 1 192 ? 22.872 11.971 -8.784 1.00 80.56 192 ASP A O 1
ATOM 1537 N N . PRO A 1 193 ? 22.365 10.103 -9.911 1.00 71.69 193 PRO A N 1
ATOM 1538 C CA . PRO A 1 193 ? 23.684 9.499 -9.712 1.00 71.69 193 PRO A CA 1
ATOM 1539 C C . PRO A 1 193 ? 24.843 10.298 -10.315 1.00 71.69 193 PRO A C 1
ATOM 1541 O O . PRO A 1 193 ? 25.992 10.066 -9.954 1.00 71.69 193 PRO A O 1
ATOM 1544 N N . VAL A 1 194 ? 24.565 11.191 -11.270 1.00 70.25 194 VAL A N 1
ATOM 1545 C CA . VAL A 1 194 ? 25.580 12.028 -11.930 1.00 70.25 194 VAL A CA 1
ATOM 1546 C C . VAL A 1 194 ? 25.888 13.288 -11.112 1.00 70.25 194 VAL A C 1
ATOM 1548 O O . VAL A 1 194 ? 26.972 13.849 -11.255 1.00 70.25 194 VAL A O 1
ATOM 1551 N N . HIS A 1 195 ? 24.961 13.722 -10.254 1.00 66.12 195 HIS A N 1
ATOM 1552 C CA . HIS A 1 195 ? 25.086 14.934 -9.435 1.00 66.12 195 HIS A CA 1
ATOM 1553 C C . HIS A 1 195 ? 25.271 14.645 -7.933 1.00 66.12 195 HIS A C 1
ATOM 1555 O O . HIS A 1 195 ? 25.272 15.589 -7.140 1.00 66.12 195 HIS A O 1
ATOM 1561 N N . GLY A 1 196 ? 25.409 13.368 -7.556 1.00 51.47 196 GLY A N 1
ATOM 1562 C CA . GLY A 1 196 ? 25.677 12.902 -6.190 1.00 51.47 196 GLY A CA 1
ATOM 1563 C C . GLY A 1 196 ? 27.147 12.912 -5.790 1.00 51.47 196 GLY A C 1
ATOM 1564 O O . GLY A 1 196 ? 28.021 12.818 -6.682 1.00 51.47 196 GLY A O 1
#

Sequence (196 aa):
MEPVRPIETIDPVQLITTPSNKKVVDFGQNLVGYVRLKRDIGQKGDKVTLRHPEVLEDGELRLRPLRICEATDEYVCDGGAAASWEPSFTYHGFRYCQVDGWSMEIDLLDSIQAVVCHNDMELAGEFACSDARLNNLYRNATWSMRGNFFSIPTDCPQRDERLGWTRDIAQFAHTAVKLCDCFGFLKDWLVDPVHG